Protein AF-A0A662KUY9-F1 (afdb_monomer_lite)

Foldseek 3Di:
DVVVVVVCVVCVVVLQVLQQVLQCVDVQRKHFDDAFAKLPFPLCVVLVHTGTFRGWMWTQDPNDTDTQFTEHEDEDEPVLVVQDDEPVSLVVDPVSVVVLLVFLLVRVRVVHQKGWYWYAYPVHRNDIDIYIDGRDPVVNVVSSVVSNVVVVCVVVVHDDDAPLDPVPLVVDPCNVVNVRPNDPDPDDDDDPDPVVVVVVVVVVVVVVVVVVVVVVVVVVVVPDDFDDWDDDPQWTWDADPVRDIDIDGHDD

Radius of gyration: 25.67 Å; chains: 1; bounding box: 59×72×62 Å

pLDDT: mean 86.56, std 11.94, range [29.91, 97.62]

Structure (mmCIF, N/CA/C/O backbone):
data_AF-A0A662KUY9-F1
#
_entry.id   AF-A0A662KUY9-F1
#
loop_
_atom_site.group_PDB
_atom_site.id
_atom_site.type_symbol
_atom_site.label_atom_id
_atom_site.label_alt_id
_atom_site.label_comp_id
_atom_site.label_asym_id
_atom_site.label_entity_id
_atom_site.label_seq_id
_atom_site.pdbx_PDB_ins_code
_atom_site.Cartn_x
_atom_site.Cartn_y
_atom_site.Cartn_z
_atom_site.occupancy
_atom_site.B_iso_or_equiv
_atom_site.auth_seq_id
_atom_site.auth_comp_id
_atom_site.auth_asym_id
_atom_site.auth_atom_id
_atom_site.pdbx_PDB_model_num
ATOM 1 N N . MET A 1 1 ? 0.380 2.556 -16.672 1.00 39.12 1 MET A N 1
ATOM 2 C CA . MET A 1 1 ? -0.066 2.662 -15.260 1.00 39.12 1 MET A CA 1
ATOM 3 C C . MET A 1 1 ? -1.561 2.969 -15.172 1.00 39.12 1 MET A C 1
ATOM 5 O O . MET A 1 1 ? -2.224 2.281 -14.413 1.00 39.12 1 MET A O 1
ATOM 9 N N . GLN A 1 2 ? -2.094 3.884 -15.997 1.00 29.91 2 GLN A N 1
ATOM 10 C CA . GLN A 1 2 ? -3.529 4.235 -16.085 1.00 29.91 2 GLN A CA 1
ATOM 11 C C . GLN A 1 2 ? -4.504 3.044 -16.158 1.00 29.91 2 GLN A C 1
ATOM 13 O O . GLN A 1 2 ? -5.369 2.946 -15.298 1.00 29.91 2 GLN A O 1
ATOM 18 N N . GLY A 1 3 ? -4.298 2.063 -17.047 1.00 30.73 3 GLY A N 1
ATOM 19 C CA . GLY A 1 3 ? -5.227 0.919 -17.155 1.00 30.73 3 GLY A CA 1
ATOM 20 C C . GLY A 1 3 ? -5.354 0.037 -15.895 1.00 30.73 3 GLY A C 1
ATOM 21 O O . GLY A 1 3 ? -6.356 -0.651 -15.719 1.00 30.73 3 GLY A O 1
ATOM 22 N N . ARG A 1 4 ? -4.372 0.072 -14.972 1.00 46.59 4 ARG A N 1
ATOM 23 C CA . ARG A 1 4 ? -4.471 -0.616 -13.665 1.00 46.59 4 ARG A CA 1
ATOM 24 C C . ARG A 1 4 ? -5.316 0.159 -12.647 1.00 46.59 4 ARG A C 1
ATOM 26 O O . ARG A 1 4 ? -5.843 -0.475 -11.739 1.00 46.59 4 ARG A O 1
ATOM 33 N N . PHE A 1 5 ? -5.419 1.482 -12.787 1.00 44.56 5 PHE A N 1
ATOM 34 C CA . PHE A 1 5 ? -6.249 2.340 -11.936 1.00 44.56 5 PHE A CA 1
ATOM 35 C C . PHE A 1 5 ? -7.710 2.356 -12.413 1.00 44.56 5 PHE A C 1
ATOM 37 O O . PHE A 1 5 ? -8.611 2.246 -11.593 1.00 44.56 5 PHE A O 1
ATOM 44 N N . GLU A 1 6 ? -7.952 2.353 -13.727 1.00 45.53 6 GLU A N 1
ATOM 45 C CA . GLU A 1 6 ? -9.310 2.329 -14.307 1.00 45.53 6 GLU A CA 1
ATOM 46 C C . GLU A 1 6 ? -10.088 1.047 -13.966 1.00 45.53 6 GLU A C 1
ATOM 48 O O . GLU A 1 6 ? -11.275 1.100 -13.654 1.00 45.53 6 GLU A O 1
ATOM 53 N N . THR A 1 7 ? -9.409 -0.107 -13.935 1.00 52.78 7 THR A N 1
ATOM 54 C CA . THR A 1 7 ? -10.032 -1.379 -13.516 1.00 52.78 7 THR A CA 1
ATOM 55 C C . THR A 1 7 ? -10.440 -1.360 -12.035 1.00 52.78 7 THR A C 1
ATOM 57 O O . THR A 1 7 ? -11.400 -2.024 -11.660 1.00 52.78 7 THR A O 1
ATOM 60 N N . GLY A 1 8 ? -9.729 -0.601 -11.190 1.00 52.22 8 GLY A N 1
ATOM 61 C CA . GLY A 1 8 ? -10.065 -0.448 -9.771 1.00 52.22 8 GLY A CA 1
ATOM 62 C C . GLY A 1 8 ? -11.386 0.293 -9.573 1.00 52.22 8 GLY A C 1
ATOM 63 O O . GLY A 1 8 ? -12.256 -0.208 -8.869 1.00 52.22 8 GLY A O 1
ATOM 64 N N . ASN A 1 9 ? -11.569 1.412 -10.278 1.00 56.88 9 ASN A N 1
ATOM 65 C CA . ASN A 1 9 ? -12.763 2.255 -10.150 1.00 56.88 9 ASN A CA 1
ATOM 66 C C . ASN A 1 9 ? -14.036 1.573 -10.690 1.00 56.88 9 ASN A C 1
ATOM 68 O O . ASN A 1 9 ? -15.115 1.750 -10.137 1.00 56.88 9 ASN A O 1
ATOM 72 N N . HIS A 1 10 ? -13.933 0.754 -11.746 1.00 61.34 10 HIS A N 1
ATOM 73 C CA . HIS A 1 10 ? -15.086 0.004 -12.274 1.00 61.34 10 HIS A CA 1
ATOM 74 C C . HIS A 1 10 ? -15.553 -1.140 -11.362 1.00 61.34 10 HIS A C 1
ATOM 76 O O . HIS A 1 10 ? -16.703 -1.564 -11.460 1.00 61.34 10 HIS A O 1
ATOM 82 N N . LEU A 1 11 ? -14.673 -1.647 -10.495 1.00 66.56 11 LEU A N 1
ATOM 83 C CA . LEU A 1 11 ? -14.978 -2.729 -9.558 1.00 66.56 11 LEU A CA 1
ATOM 84 C C . LEU A 1 11 ? -15.341 -2.223 -8.161 1.00 66.56 11 LEU A C 1
ATOM 86 O O . LEU A 1 11 ? -15.796 -3.019 -7.350 1.00 66.56 11 LEU A O 1
ATOM 90 N N . GLU A 1 12 ? -15.163 -0.936 -7.871 1.00 71.75 12 GLU A N 1
ATOM 91 C CA . GLU A 1 12 ? -15.264 -0.387 -6.515 1.00 71.75 12 GLU A CA 1
ATOM 92 C C . GLU A 1 12 ? -16.642 -0.632 -5.880 1.00 71.75 12 GLU A C 1
ATOM 94 O O . GLU A 1 12 ? -16.719 -1.153 -4.772 1.00 71.75 12 GLU A O 1
ATOM 99 N N . GLY A 1 13 ? -17.734 -0.413 -6.624 1.00 79.88 13 GLY A N 1
ATOM 100 C CA . GLY A 1 13 ? -19.089 -0.703 -6.130 1.00 79.88 13 GLY A CA 1
ATOM 101 C C . GLY A 1 13 ? -19.376 -2.198 -5.914 1.00 79.88 13 GLY A C 1
ATOM 102 O O . GLY A 1 13 ? -20.104 -2.572 -4.994 1.00 79.88 13 GLY A O 1
ATOM 103 N N . VAL A 1 14 ? -18.776 -3.073 -6.731 1.00 87.00 14 VAL A N 1
ATOM 104 C CA . VAL A 1 14 ? -18.887 -4.534 -6.559 1.00 87.00 14 VAL A CA 1
ATOM 105 C C . VAL A 1 14 ? -18.086 -4.979 -5.339 1.00 87.00 14 VAL A C 1
ATOM 107 O O . VAL A 1 14 ? -18.573 -5.777 -4.543 1.00 87.00 14 VAL A O 1
ATOM 110 N N . ILE A 1 15 ? -16.879 -4.437 -5.170 1.00 88.50 15 ILE A N 1
ATOM 111 C CA . ILE A 1 15 ? -16.021 -4.704 -4.016 1.00 88.50 15 ILE A CA 1
ATOM 112 C C . ILE A 1 15 ? -16.738 -4.283 -2.739 1.00 88.50 15 ILE A C 1
ATOM 114 O O . ILE A 1 15 ? -16.792 -5.079 -1.815 1.00 88.50 15 ILE A O 1
ATOM 118 N N . ASP A 1 16 ? -17.339 -3.096 -2.694 1.00 90.00 16 ASP A N 1
ATOM 119 C CA . ASP A 1 16 ? -18.055 -2.624 -1.505 1.00 90.00 16 ASP A CA 1
ATOM 120 C C . ASP A 1 16 ? -19.214 -3.538 -1.107 1.00 90.00 16 ASP A C 1
ATOM 122 O O . ASP A 1 16 ? -19.359 -3.868 0.070 1.00 90.00 16 ASP A O 1
ATOM 126 N N . THR A 1 17 ? -19.982 -4.007 -2.093 1.00 91.81 17 THR A N 1
ATOM 127 C CA . THR A 1 17 ? -21.076 -4.962 -1.862 1.00 91.81 17 THR A CA 1
ATOM 128 C C . THR A 1 17 ? -20.542 -6.268 -1.269 1.00 91.81 17 THR A C 1
ATOM 130 O O . THR A 1 17 ? -21.015 -6.719 -0.230 1.00 91.81 17 THR A O 1
ATOM 133 N N . ILE A 1 18 ? -19.502 -6.846 -1.877 1.00 94.50 18 ILE A N 1
ATOM 134 C CA . ILE A 1 18 ? -18.919 -8.117 -1.421 1.00 94.50 18 ILE A CA 1
ATOM 135 C C . ILE A 1 18 ? -18.243 -7.955 -0.052 1.00 94.50 18 ILE A C 1
ATOM 137 O O . ILE A 1 18 ? -18.334 -8.840 0.790 1.00 94.50 18 ILE A O 1
ATOM 141 N N . VAL A 1 19 ? -17.584 -6.823 0.208 1.00 94.44 19 VAL A N 1
ATOM 142 C CA . VAL A 1 19 ? -16.970 -6.514 1.511 1.00 94.44 19 VAL A CA 1
ATOM 143 C C . VAL A 1 19 ? -18.027 -6.492 2.608 1.00 94.44 19 VAL A C 1
ATOM 145 O O . VAL A 1 19 ? -17.786 -7.029 3.688 1.00 94.44 19 VAL A O 1
ATOM 148 N N . GLN A 1 20 ? -19.200 -5.924 2.331 1.00 93.94 20 GLN A N 1
ATOM 149 C CA . GLN A 1 20 ? -20.314 -5.961 3.269 1.00 93.94 20 GLN A CA 1
ATOM 150 C C . GLN A 1 20 ? -20.825 -7.393 3.488 1.00 93.94 20 GLN A C 1
ATOM 152 O O . GLN A 1 20 ? -20.970 -7.802 4.637 1.00 93.94 20 GLN A O 1
ATOM 157 N N . GLU A 1 21 ? -21.033 -8.171 2.419 1.00 96.19 21 GLU A N 1
ATOM 158 C CA . GLU A 1 21 ? -21.461 -9.578 2.512 1.00 96.19 21 GLU A CA 1
ATOM 159 C C . GLU A 1 21 ? -20.490 -10.421 3.356 1.00 96.19 21 GLU A C 1
ATOM 161 O O . GLU A 1 21 ? -20.906 -11.135 4.270 1.00 96.19 21 GLU A O 1
ATOM 166 N N . VAL A 1 22 ? -19.185 -10.314 3.083 1.00 96.44 22 VAL A N 1
ATOM 167 C CA . VAL A 1 22 ? -18.141 -11.043 3.819 1.00 96.44 22 VAL A CA 1
ATOM 168 C C . VAL A 1 22 ? -18.096 -10.599 5.280 1.00 96.44 22 VAL A C 1
ATOM 170 O O . VAL A 1 22 ? -17.976 -11.443 6.169 1.00 96.44 22 VAL A O 1
ATOM 173 N N . GLY A 1 23 ? -18.219 -9.298 5.551 1.00 96.12 23 GLY A N 1
ATOM 174 C CA . GLY A 1 23 ? -18.241 -8.773 6.914 1.00 96.12 23 GLY A CA 1
ATOM 175 C C . GLY A 1 23 ? -19.445 -9.236 7.730 1.00 96.12 23 GLY A C 1
ATOM 176 O O . GLY A 1 23 ? -19.291 -9.621 8.891 1.00 96.12 23 GLY A O 1
ATOM 177 N N . GLU A 1 24 ? -20.629 -9.289 7.119 1.00 95.25 24 GLU A N 1
ATOM 178 C CA . GLU A 1 24 ? -21.849 -9.808 7.747 1.00 95.25 24 GLU A CA 1
ATOM 179 C C . GLU A 1 24 ? -21.793 -11.327 7.979 1.00 95.25 24 GLU A C 1
ATOM 181 O O . GLU A 1 24 ? -22.355 -11.811 8.963 1.00 95.25 24 GLU A O 1
ATOM 186 N N . ALA A 1 25 ? -21.101 -12.073 7.115 1.00 95.81 25 ALA A N 1
ATOM 187 C CA . ALA A 1 25 ? -20.917 -13.521 7.241 1.00 95.81 25 ALA A CA 1
ATOM 188 C C . ALA A 1 25 ? -19.742 -13.933 8.154 1.00 95.81 25 ALA A C 1
ATOM 190 O O . ALA A 1 25 ? -19.590 -15.118 8.453 1.00 95.81 25 ALA A O 1
ATOM 191 N N . SER A 1 26 ? -18.899 -12.986 8.576 1.00 95.00 26 SER A N 1
ATOM 192 C CA . SER A 1 26 ? -17.735 -13.245 9.433 1.00 95.00 26 SER A CA 1
ATOM 193 C C . SER A 1 26 ? -18.116 -13.430 10.905 1.00 95.00 26 SER A C 1
ATOM 195 O O . SER A 1 26 ? -19.133 -12.916 11.364 1.00 95.00 26 SER A O 1
ATOM 197 N N . GLU A 1 27 ? -17.250 -14.105 11.666 1.00 93.06 27 GLU A N 1
ATOM 198 C CA . GLU A 1 27 ? -17.344 -14.222 13.126 1.00 93.06 27 GLU A CA 1
ATOM 199 C C . GLU A 1 27 ? -16.033 -13.716 13.768 1.00 93.06 27 GLU A C 1
ATOM 201 O O . GLU A 1 27 ? -14.982 -14.326 13.549 1.00 93.06 27 GLU A O 1
ATOM 206 N N . PRO A 1 28 ? -16.053 -12.608 14.536 1.00 93.81 28 PRO A N 1
ATOM 207 C CA . PRO A 1 28 ? -17.204 -11.733 14.762 1.00 93.81 28 PRO A CA 1
ATOM 208 C C . PRO A 1 28 ? -17.625 -10.989 13.484 1.00 93.81 28 PRO A C 1
ATOM 210 O O . PRO A 1 28 ? -16.801 -10.714 12.607 1.00 93.81 28 PRO A O 1
ATOM 213 N N . GLN A 1 29 ? -18.905 -10.614 13.405 1.00 97.12 29 GLN A N 1
ATOM 214 C CA . GLN A 1 29 ? -19.409 -9.795 12.298 1.00 97.12 29 GLN A CA 1
ATOM 215 C C . GLN A 1 29 ? -18.711 -8.433 12.297 1.00 97.12 29 GLN A C 1
ATOM 217 O O . GLN A 1 29 ? -18.558 -7.803 13.349 1.00 97.12 29 GLN A O 1
ATOM 222 N N . TRP A 1 30 ? -18.347 -7.937 11.121 1.00 97.44 30 TRP A N 1
ATOM 223 C CA . TRP A 1 30 ? -17.718 -6.630 10.962 1.00 97.44 30 TRP A CA 1
ATOM 224 C C . TRP A 1 30 ? -18.321 -5.853 9.795 1.00 97.44 30 TRP A C 1
ATOM 226 O O . TRP A 1 30 ? -18.948 -6.412 8.902 1.00 97.44 30 TRP A O 1
ATOM 236 N N . ARG A 1 31 ? -18.173 -4.529 9.826 1.00 96.62 31 ARG A N 1
ATOM 237 C CA . ARG A 1 31 ? -18.629 -3.631 8.759 1.00 96.62 31 ARG A CA 1
ATOM 238 C C . ARG A 1 31 ? -17.748 -2.396 8.669 1.00 96.62 31 ARG A C 1
ATOM 240 O O . ARG A 1 31 ? -17.114 -2.008 9.649 1.00 96.62 31 ARG A O 1
ATOM 247 N N . ILE A 1 32 ? -17.772 -1.743 7.514 1.00 95.75 32 ILE A N 1
ATOM 248 C CA . ILE A 1 32 ? -17.114 -0.453 7.297 1.00 95.75 32 ILE A CA 1
ATOM 249 C C . ILE A 1 32 ? -18.199 0.618 7.193 1.00 95.75 32 ILE A C 1
ATOM 251 O O . ILE A 1 32 ? -19.139 0.474 6.414 1.00 95.75 32 ILE A O 1
ATOM 255 N N . VAL A 1 33 ? -18.092 1.677 7.994 1.00 93.69 33 VAL A N 1
ATOM 256 C CA . VAL A 1 33 ? -19.052 2.796 8.014 1.00 93.69 33 VAL A CA 1
ATOM 257 C C . VAL A 1 33 ? -18.361 4.119 7.708 1.00 93.69 33 VAL A C 1
ATOM 259 O O . VAL A 1 33 ? -17.150 4.233 7.865 1.00 93.69 33 VAL A O 1
ATOM 262 N N . GLY A 1 34 ? -19.131 5.134 7.303 1.00 85.19 34 GLY A N 1
ATOM 263 C CA . GLY A 1 34 ? -18.577 6.460 7.017 1.00 85.19 34 GLY A CA 1
ATOM 264 C C . GLY A 1 34 ? -17.682 6.454 5.778 1.00 85.19 34 GLY A C 1
ATOM 265 O O . GLY A 1 34 ? -16.514 6.820 5.847 1.00 85.19 34 GLY A O 1
ATOM 266 N N . GLN A 1 35 ? -18.218 5.982 4.651 1.00 76.62 35 GLN A N 1
ATOM 267 C CA . GLN A 1 35 ? -17.453 5.888 3.412 1.00 76.62 35 GLN A CA 1
ATOM 268 C C . GLN A 1 35 ? -16.971 7.260 2.929 1.00 76.62 35 GLN A C 1
ATOM 270 O O . GLN A 1 35 ? -17.716 8.239 2.980 1.00 76.62 35 GLN A O 1
ATOM 275 N N . GLN A 1 36 ? -15.730 7.303 2.437 1.00 70.75 36 GLN A N 1
ATOM 276 C CA . GLN A 1 36 ? -15.087 8.491 1.866 1.00 70.75 36 GLN A CA 1
ATOM 277 C C . GLN A 1 36 ? -15.100 9.715 2.798 1.00 70.75 36 GLN A C 1
ATOM 279 O O . GLN A 1 36 ? -15.373 10.843 2.382 1.00 70.75 36 GLN A O 1
ATOM 284 N N . MET A 1 37 ? -14.773 9.509 4.075 1.00 74.69 37 MET A N 1
ATOM 285 C CA . MET A 1 37 ? -14.698 10.600 5.043 1.00 74.69 37 MET A CA 1
ATOM 286 C C . MET A 1 37 ? -13.458 11.474 4.786 1.00 74.69 37 MET A C 1
ATOM 288 O O . MET A 1 37 ? -12.329 10.984 4.916 1.00 74.69 37 MET A O 1
ATOM 292 N N . PRO A 1 38 ? -13.624 12.766 4.433 1.00 70.44 38 PRO A N 1
ATOM 293 C CA . PRO A 1 38 ? -12.493 13.671 4.307 1.00 70.44 38 PRO A CA 1
ATOM 294 C C . PRO A 1 38 ? -11.858 13.875 5.678 1.00 70.44 38 PRO A C 1
ATOM 296 O O . PRO A 1 38 ? -12.549 13.976 6.692 1.00 70.44 38 PRO A O 1
ATOM 299 N N . THR A 1 39 ? -10.538 13.979 5.727 1.00 67.00 39 THR A N 1
ATOM 300 C CA . THR A 1 39 ? -9.857 14.320 6.975 1.00 67.00 39 THR A CA 1
ATOM 301 C C . THR A 1 39 ? -10.064 15.797 7.291 1.00 67.00 39 THR A C 1
ATOM 303 O O . THR A 1 39 ? -9.492 16.668 6.635 1.00 67.00 39 THR A O 1
ATOM 306 N N . VAL A 1 40 ? -10.902 16.082 8.291 1.00 62.50 40 VAL A N 1
ATOM 307 C CA . VAL A 1 40 ? -11.208 17.449 8.766 1.00 62.50 40 VAL A CA 1
ATOM 308 C C . VAL A 1 40 ? -10.404 17.802 10.024 1.00 62.50 40 VAL A C 1
ATOM 310 O O . VAL A 1 40 ? -10.766 18.705 10.770 1.00 62.50 40 VAL A O 1
ATOM 313 N N . ASP A 1 41 ? -9.311 17.090 10.266 1.00 78.69 41 ASP A N 1
ATOM 314 C CA . ASP A 1 41 ? -8.506 17.250 11.467 1.00 78.69 41 ASP A CA 1
ATOM 315 C C . ASP A 1 41 ? -7.613 18.505 11.412 1.00 78.69 41 ASP A C 1
ATOM 317 O O . ASP A 1 41 ? -6.989 18.819 10.390 1.00 78.69 41 ASP A O 1
ATOM 321 N N . GLU A 1 42 ? -7.570 19.246 12.521 1.00 80.00 42 GLU A N 1
ATOM 322 C CA . GLU A 1 42 ? -6.803 20.491 12.643 1.00 80.00 42 GLU A CA 1
ATOM 323 C C . GLU A 1 42 ? -5.295 20.241 12.594 1.00 80.00 42 GLU A C 1
ATOM 325 O O . GLU A 1 42 ? -4.550 21.055 12.035 1.00 80.00 42 GLU A O 1
ATOM 330 N N . LEU A 1 43 ? -4.837 19.105 13.127 1.00 80.31 43 LEU A N 1
ATOM 331 C CA . LEU A 1 43 ? -3.430 18.745 13.094 1.00 80.31 43 LEU A CA 1
ATOM 332 C C . LEU A 1 43 ? -2.993 18.432 11.659 1.00 80.31 43 LEU A C 1
ATOM 334 O O . LEU A 1 43 ? -2.026 19.032 11.193 1.00 80.31 43 LEU A O 1
ATOM 338 N N . LEU A 1 44 ? -3.696 17.575 10.917 1.00 85.62 44 LEU A N 1
ATOM 339 C CA . LEU A 1 44 ? -3.340 17.306 9.516 1.00 85.62 44 LEU A CA 1
ATOM 340 C C . LEU A 1 44 ? -3.354 18.586 8.669 1.00 85.62 44 LEU A C 1
ATOM 342 O O . LEU A 1 44 ? -2.432 18.808 7.881 1.00 85.62 44 LEU A O 1
ATOM 346 N N . ARG A 1 45 ? -4.319 19.487 8.904 1.00 86.31 45 ARG A N 1
ATOM 347 C CA . ARG A 1 45 ? -4.364 20.811 8.259 1.00 86.31 45 ARG A CA 1
ATOM 348 C C . ARG A 1 45 ? -3.136 21.666 8.562 1.00 86.31 45 ARG A C 1
ATOM 350 O O . ARG A 1 45 ? -2.633 22.317 7.650 1.00 86.31 45 ARG A O 1
ATOM 357 N N . LYS A 1 46 ? -2.625 21.652 9.798 1.00 88.31 46 LYS A N 1
ATOM 358 C CA . LYS A 1 46 ? -1.396 22.374 10.182 1.00 88.31 46 LYS A CA 1
ATOM 359 C C . LYS A 1 46 ? -0.184 21.930 9.357 1.00 88.31 46 LYS A C 1
ATOM 361 O O . LYS A 1 46 ? 0.678 22.752 9.057 1.00 88.31 46 LYS A O 1
ATOM 366 N N . TYR A 1 47 ? -0.129 20.655 8.982 1.00 90.69 47 TYR A N 1
ATOM 367 C CA . TYR A 1 47 ? 0.917 20.099 8.119 1.00 90.69 47 TYR A CA 1
ATOM 368 C C . TYR A 1 47 ? 0.524 20.089 6.633 1.00 90.69 47 TYR A C 1
ATOM 370 O O . TYR A 1 47 ? 1.201 19.445 5.837 1.00 90.69 47 TYR A O 1
ATOM 378 N N . GLU A 1 48 ? -0.559 20.776 6.249 1.00 91.25 48 GLU A N 1
ATOM 379 C CA . GLU A 1 48 ? -1.118 20.814 4.885 1.00 91.25 48 GLU A CA 1
ATOM 380 C C . GLU A 1 48 ? -1.316 19.404 4.285 1.00 91.25 48 GLU A C 1
ATOM 382 O O . GLU A 1 48 ? -1.230 19.194 3.075 1.00 91.25 48 GLU A O 1
ATOM 387 N N . ILE A 1 49 ? -1.592 18.419 5.146 1.00 90.19 49 ILE A N 1
ATOM 388 C CA . ILE A 1 49 ? -1.907 17.045 4.764 1.00 90.19 49 ILE A CA 1
ATOM 389 C C . ILE A 1 49 ? -3.413 16.964 4.532 1.00 90.19 49 ILE A C 1
ATOM 391 O O . ILE A 1 49 ? -4.218 17.388 5.361 1.00 90.19 49 ILE A O 1
ATOM 395 N N . SER A 1 50 ? -3.800 16.386 3.400 1.00 86.75 50 SER A N 1
ATOM 396 C CA . SER A 1 50 ? -5.197 16.118 3.074 1.00 86.75 50 SER A CA 1
ATOM 397 C C . SER A 1 50 ? -5.365 14.702 2.546 1.00 86.75 50 SER A C 1
ATOM 399 O O . SER A 1 50 ? -4.433 14.094 2.016 1.00 86.75 50 SER A O 1
ATOM 401 N N . GLY A 1 51 ? -6.572 14.173 2.698 1.00 83.06 51 GLY A N 1
ATOM 402 C CA . GLY A 1 51 ? -7.014 12.989 1.991 1.00 83.06 51 GLY A CA 1
ATOM 403 C C . GLY A 1 51 ? -8.322 12.458 2.544 1.00 83.06 51 GLY A C 1
ATOM 404 O O . GLY A 1 51 ? -9.059 13.150 3.254 1.00 83.06 51 GLY A O 1
ATOM 405 N N . THR A 1 52 ? -8.609 11.224 2.168 1.00 85.56 52 THR A N 1
ATOM 406 C CA . THR A 1 52 ? -9.891 10.581 2.403 1.00 85.56 52 THR A CA 1
ATOM 407 C C . THR A 1 52 ? -9.625 9.158 2.854 1.00 85.56 52 THR A C 1
ATOM 409 O O . THR A 1 52 ? -8.782 8.475 2.272 1.00 85.56 52 THR A O 1
ATOM 412 N N . ILE A 1 53 ? -10.327 8.733 3.899 1.00 87.12 53 ILE A N 1
ATOM 413 C CA . ILE A 1 53 ? -10.310 7.342 4.354 1.00 87.12 53 ILE A CA 1
ATOM 414 C C . ILE A 1 53 ? -11.495 6.587 3.765 1.00 87.12 53 ILE A C 1
ATOM 416 O O . ILE A 1 53 ? -12.562 7.167 3.550 1.00 87.12 53 ILE A O 1
ATOM 420 N N . ASP A 1 54 ? -11.323 5.285 3.544 1.00 91.56 54 ASP A N 1
ATOM 421 C CA . ASP A 1 54 ? -12.408 4.440 3.042 1.00 91.56 54 ASP A CA 1
ATOM 422 C C . ASP A 1 54 ? -13.512 4.231 4.079 1.00 91.56 54 ASP A C 1
ATOM 424 O O . ASP A 1 54 ? -14.662 4.016 3.699 1.00 91.56 54 ASP A O 1
ATOM 428 N N . GLY A 1 55 ? -13.182 4.316 5.371 1.00 93.69 55 GLY A N 1
ATOM 429 C CA . GLY A 1 55 ? -14.159 4.407 6.449 1.00 93.69 55 GLY A CA 1
ATOM 430 C C . GLY A 1 55 ? -13.601 4.033 7.818 1.00 93.69 55 GLY A C 1
ATOM 431 O O . GLY A 1 55 ? -12.391 4.012 8.048 1.00 93.69 55 GLY A O 1
ATOM 432 N N . ILE A 1 56 ? -14.515 3.725 8.733 1.00 95.50 56 ILE A N 1
ATOM 433 C CA . ILE A 1 56 ? -14.243 3.250 10.092 1.00 95.50 56 ILE A CA 1
ATOM 434 C C . ILE A 1 56 ? -14.683 1.790 10.191 1.00 95.50 56 ILE A C 1
ATOM 436 O O . ILE A 1 56 ? -15.830 1.457 9.874 1.00 95.50 56 ILE A O 1
ATOM 440 N N . LEU A 1 57 ? -13.783 0.923 10.653 1.00 97.19 57 LEU A N 1
ATOM 441 C CA . LEU A 1 57 ? -14.084 -0.473 10.943 1.00 97.19 57 LEU A CA 1
ATOM 442 C C . LEU A 1 57 ? -14.895 -0.568 12.235 1.00 97.19 57 LEU A C 1
ATOM 444 O O . LEU A 1 57 ? -14.481 -0.069 13.286 1.00 97.19 57 LEU A O 1
ATOM 448 N N . GLN A 1 58 ? -16.032 -1.254 12.162 1.00 97.38 58 GLN A N 1
ATOM 449 C CA . GLN A 1 58 ? -16.811 -1.656 13.323 1.00 97.38 58 GLN A CA 1
ATOM 450 C C . GLN A 1 58 ? -16.905 -3.171 13.404 1.00 97.38 58 GLN A C 1
ATOM 452 O O . GLN A 1 58 ? -17.096 -3.837 12.390 1.00 97.38 58 GLN A O 1
ATOM 457 N N . VAL A 1 59 ? -16.855 -3.697 14.621 1.00 97.44 59 VAL A N 1
ATOM 458 C CA . VAL A 1 59 ? -17.114 -5.110 14.914 1.00 97.44 59 VAL A CA 1
ATOM 459 C C . VAL A 1 59 ? -18.325 -5.230 15.820 1.00 97.44 59 VAL A C 1
ATOM 461 O O . VAL A 1 59 ? -18.612 -4.337 16.624 1.00 97.44 59 VAL A O 1
ATOM 464 N N . LYS A 1 60 ? -19.066 -6.322 15.677 1.00 97.31 60 LYS A N 1
ATOM 465 C CA . LYS A 1 60 ? -20.195 -6.626 16.542 1.00 97.31 60 LYS A CA 1
ATOM 466 C C . LYS A 1 60 ? -19.688 -7.359 17.776 1.00 97.31 60 LYS A C 1
ATOM 468 O O . LYS A 1 60 ? -19.145 -8.451 17.670 1.00 97.31 60 LYS A O 1
ATOM 473 N N . ASN A 1 61 ? -19.886 -6.752 18.938 1.00 94.88 61 ASN A N 1
ATOM 474 C CA . ASN A 1 61 ? -19.554 -7.315 20.238 1.00 94.88 61 ASN A CA 1
ATOM 475 C C . ASN A 1 61 ? -20.793 -7.232 21.142 1.00 94.88 61 ASN A C 1
ATOM 477 O O . ASN A 1 61 ? -21.401 -6.166 21.252 1.00 94.88 61 ASN A O 1
ATOM 481 N N . ASP A 1 62 ? -21.219 -8.357 21.719 1.00 92.44 62 ASP A N 1
ATOM 482 C CA . ASP A 1 62 ? -22.434 -8.467 22.546 1.00 92.44 62 ASP A CA 1
ATOM 483 C C . ASP A 1 62 ? -23.681 -7.811 21.916 1.00 92.44 62 ASP A C 1
ATOM 485 O O . ASP A 1 62 ? -24.446 -7.078 22.547 1.00 92.44 62 ASP A O 1
ATOM 489 N N . GLY A 1 63 ? -23.866 -8.032 20.611 1.00 92.19 63 GLY A N 1
ATOM 490 C CA . GLY A 1 63 ? -24.987 -7.485 19.841 1.00 92.19 63 GLY A CA 1
ATOM 491 C C . GLY A 1 63 ? -24.889 -5.989 19.513 1.00 92.19 63 GLY A C 1
ATOM 492 O O . GLY A 1 63 ? -25.760 -5.476 18.809 1.00 92.19 63 GLY A O 1
ATOM 493 N N . LYS A 1 64 ? -23.838 -5.292 19.960 1.00 95.81 64 LYS A N 1
ATOM 494 C CA . LYS A 1 64 ? -23.595 -3.868 19.692 1.00 95.81 64 LYS A CA 1
ATOM 495 C C . LYS A 1 64 ? -22.436 -3.681 18.720 1.00 95.81 64 LYS A C 1
ATOM 497 O O . LYS A 1 64 ? -21.448 -4.403 18.765 1.00 95.81 64 LYS A O 1
ATOM 502 N N . TRP A 1 65 ? -22.547 -2.683 17.851 1.00 97.12 65 TRP A N 1
ATOM 503 C CA . TRP A 1 65 ? -21.449 -2.286 16.971 1.00 97.12 65 TRP A CA 1
ATOM 504 C C . TRP A 1 65 ? -20.473 -1.384 17.724 1.00 97.12 65 TRP A C 1
ATOM 506 O O . TRP A 1 65 ? -20.883 -0.364 18.278 1.00 97.12 65 TRP A O 1
ATOM 516 N N . VAL A 1 66 ? -19.195 -1.752 17.719 1.00 96.56 66 VAL A N 1
ATOM 517 C CA . VAL A 1 66 ? -18.101 -1.008 18.351 1.00 96.56 66 VAL A CA 1
ATOM 518 C C . VAL A 1 66 ? -17.120 -0.576 17.271 1.00 96.56 66 VAL A C 1
ATOM 520 O O . VAL A 1 66 ? -16.676 -1.407 16.482 1.00 96.56 66 VAL A O 1
ATOM 523 N N . SER A 1 67 ? -16.792 0.715 17.223 1.00 96.19 67 SER A N 1
ATOM 524 C CA . SER A 1 67 ? -15.752 1.238 16.332 1.00 96.19 67 SER A CA 1
ATOM 525 C C . SER A 1 67 ? -14.373 0.859 16.851 1.00 96.19 67 SER A C 1
ATOM 527 O O . SER A 1 67 ? -14.067 1.135 18.008 1.00 96.19 67 SER A O 1
ATOM 529 N N . LEU A 1 68 ? -13.555 0.252 15.993 1.00 95.88 68 LEU A N 1
ATOM 530 C CA . LEU A 1 68 ? -12.182 -0.126 16.328 1.00 95.88 68 LEU A CA 1
ATOM 531 C C . LEU A 1 68 ? -11.161 0.892 15.829 1.00 95.88 68 LEU A C 1
ATOM 533 O O . LEU A 1 68 ? -10.208 1.198 16.534 1.00 95.88 68 LEU A O 1
ATOM 537 N N . GLY A 1 69 ? -11.348 1.414 14.617 1.00 95.06 69 GLY A N 1
ATOM 538 C CA . GLY A 1 69 ? -10.380 2.328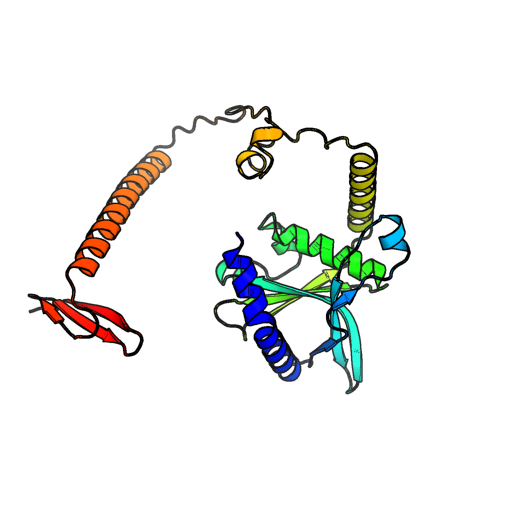 14.030 1.00 95.06 69 GLY A CA 1
ATOM 539 C C . GLY A 1 69 ? -10.626 2.635 12.566 1.00 95.06 69 GLY A C 1
ATOM 540 O O . GLY A 1 69 ? -11.581 2.152 11.955 1.00 95.06 69 GLY A O 1
ATOM 541 N N . VAL A 1 70 ? -9.742 3.454 12.006 1.00 94.75 70 VAL A N 1
ATOM 542 C CA . VAL A 1 70 ? -9.739 3.795 10.580 1.00 94.75 70 VAL A CA 1
ATOM 543 C C . VAL A 1 70 ? -9.371 2.567 9.754 1.00 94.75 70 VAL A C 1
ATOM 545 O O . VAL A 1 70 ? -8.469 1.818 10.127 1.00 94.75 70 VAL A O 1
ATOM 548 N N . ILE A 1 71 ? -10.033 2.386 8.613 1.00 95.81 71 ILE A N 1
ATOM 549 C CA . ILE A 1 71 ? -9.716 1.329 7.655 1.00 95.81 71 ILE A CA 1
ATOM 550 C C . ILE A 1 71 ? -9.540 1.876 6.239 1.00 95.81 71 ILE A C 1
ATOM 552 O O . ILE A 1 71 ? -10.249 2.786 5.809 1.00 95.81 71 ILE A O 1
ATOM 556 N N . ASP A 1 72 ? -8.588 1.293 5.517 1.00 94.81 72 ASP A N 1
ATOM 557 C CA . ASP A 1 72 ? -8.302 1.579 4.111 1.00 94.81 72 ASP A CA 1
ATOM 558 C C . ASP A 1 72 ? -8.228 0.260 3.317 1.00 94.81 72 ASP A C 1
ATOM 560 O O . ASP A 1 72 ? -7.650 -0.738 3.760 1.00 94.81 72 ASP A O 1
ATOM 564 N N . LYS A 1 73 ? -8.890 0.224 2.162 1.00 93.94 73 LYS A N 1
ATOM 565 C CA . LYS A 1 73 ? -9.095 -0.950 1.313 1.00 93.94 73 LYS A CA 1
ATOM 566 C C . LYS A 1 73 ? -8.066 -0.955 0.198 1.00 93.94 73 LYS A C 1
ATOM 568 O O . LYS A 1 73 ? -7.899 0.014 -0.542 1.00 93.94 73 LYS A O 1
ATOM 573 N N . LYS A 1 74 ? -7.411 -2.095 -0.001 1.00 92.81 74 LYS A N 1
ATOM 574 C CA . LYS A 1 74 ? -6.424 -2.291 -1.065 1.00 92.81 74 LYS A CA 1
ATOM 575 C C . LYS A 1 74 ? -6.704 -3.585 -1.816 1.00 92.81 74 LYS A C 1
ATOM 577 O O . LYS A 1 74 ? -6.831 -4.659 -1.236 1.00 92.81 74 LYS A O 1
ATOM 582 N N . THR A 1 75 ? -6.742 -3.504 -3.142 1.00 92.50 75 THR A N 1
ATOM 583 C CA . THR A 1 75 ? -6.843 -4.695 -3.994 1.00 92.50 75 THR A CA 1
ATOM 584 C C . THR A 1 75 ? -5.456 -5.180 -4.409 1.00 92.50 75 THR A C 1
ATOM 586 O O . THR A 1 75 ? -4.633 -4.411 -4.917 1.00 92.50 75 THR A O 1
ATOM 589 N N . ALA A 1 76 ? -5.193 -6.477 -4.260 1.00 91.12 76 ALA A N 1
ATOM 590 C CA . ALA A 1 76 ? -3.890 -7.083 -4.535 1.00 91.12 76 ALA A CA 1
ATOM 591 C C . ALA A 1 76 ? -3.993 -8.268 -5.509 1.00 91.12 76 ALA A C 1
ATOM 593 O O . ALA A 1 76 ? -4.999 -8.971 -5.557 1.00 91.12 76 ALA A O 1
ATOM 594 N N . SER A 1 77 ? -2.944 -8.499 -6.308 1.00 91.44 77 SER A N 1
ATOM 595 C CA . SER A 1 77 ? -2.807 -9.769 -7.038 1.00 91.44 77 SER A CA 1
ATOM 596 C C . SER A 1 77 ? -2.599 -10.919 -6.052 1.00 91.44 77 SER A C 1
ATOM 598 O O . SER A 1 77 ? -2.100 -10.682 -4.955 1.00 91.44 77 SER A O 1
ATOM 600 N N . SER A 1 78 ? -2.897 -12.154 -6.455 1.00 93.25 78 SER A N 1
ATOM 601 C CA . SER A 1 78 ? -2.792 -13.351 -5.604 1.00 93.25 78 SER A CA 1
ATOM 602 C C . SER A 1 78 ? -1.409 -13.469 -4.953 1.00 93.25 78 SER A C 1
ATOM 604 O O . SER A 1 78 ? -1.315 -13.551 -3.739 1.00 93.25 78 SER A O 1
ATOM 606 N N . HIS A 1 79 ? -0.329 -13.284 -5.726 1.00 91.81 79 HIS A N 1
ATOM 607 C CA . HIS A 1 79 ? 1.040 -13.292 -5.191 1.00 91.81 79 HIS A CA 1
ATOM 608 C C . HIS A 1 79 ? 1.279 -12.265 -4.067 1.00 91.81 79 HIS A C 1
ATOM 610 O O . HIS A 1 79 ? 1.880 -12.594 -3.048 1.00 91.81 79 HIS A O 1
ATOM 616 N N . VAL A 1 80 ? 0.805 -11.024 -4.237 1.00 92.44 80 VAL A N 1
ATOM 617 C CA . VAL A 1 80 ? 0.973 -9.978 -3.215 1.00 92.44 80 VAL A CA 1
ATOM 618 C C . VAL A 1 80 ? 0.075 -10.269 -2.021 1.00 92.44 80 VAL A C 1
ATOM 620 O O . VAL A 1 80 ? 0.543 -10.182 -0.889 1.00 92.44 80 VAL A O 1
ATOM 623 N N . PHE A 1 81 ? -1.181 -10.654 -2.271 1.00 94.81 81 PHE A N 1
ATOM 624 C CA . PHE A 1 81 ? -2.126 -11.041 -1.234 1.00 94.81 81 PHE A CA 1
ATOM 625 C C . PHE A 1 81 ? -1.512 -12.136 -0.366 1.00 94.81 81 PHE A C 1
ATOM 627 O O . PHE A 1 81 ? -1.304 -11.897 0.811 1.00 94.81 81 PHE A O 1
ATOM 634 N N . ASP A 1 82 ? -1.122 -13.280 -0.923 1.00 94.62 82 ASP A N 1
ATOM 635 C CA . ASP A 1 82 ? -0.586 -14.419 -0.162 1.00 94.62 82 ASP A CA 1
ATOM 636 C C . ASP A 1 82 ? 0.660 -14.058 0.665 1.00 94.62 82 ASP A C 1
ATOM 638 O O . ASP A 1 82 ? 0.870 -14.581 1.760 1.00 94.62 82 ASP A O 1
ATOM 642 N N . SER A 1 83 ? 1.463 -13.112 0.175 1.00 94.38 83 SER A N 1
ATOM 643 C CA . SER A 1 83 ? 2.702 -12.698 0.831 1.00 94.38 83 SER A CA 1
ATOM 644 C C . SER A 1 83 ? 2.535 -11.751 2.030 1.00 94.38 83 SER A C 1
ATOM 646 O O . SER A 1 83 ? 3.499 -11.610 2.781 1.00 94.38 83 SER A O 1
ATOM 648 N N . ILE A 1 84 ? 1.380 -11.098 2.218 1.00 94.38 84 ILE A N 1
ATOM 649 C CA . ILE A 1 84 ? 1.170 -10.079 3.267 1.00 94.38 84 ILE A CA 1
ATOM 650 C C . ILE A 1 84 ? 0.155 -10.571 4.292 1.00 94.38 84 ILE A C 1
ATOM 652 O O . ILE A 1 84 ? -1.033 -10.586 4.000 1.00 94.38 84 ILE A O 1
ATOM 656 N N . ASN A 1 85 ? 0.584 -10.957 5.490 1.00 94.62 85 ASN A N 1
ATOM 657 C CA . ASN A 1 85 ? -0.295 -11.524 6.522 1.00 94.62 85 ASN A CA 1
ATOM 658 C C . ASN A 1 85 ? -0.262 -10.754 7.846 1.00 94.62 85 ASN A C 1
ATOM 660 O O . ASN A 1 85 ? -1.140 -10.944 8.681 1.00 94.62 85 ASN A O 1
ATOM 664 N N . CYS A 1 86 ? 0.705 -9.859 8.023 1.00 94.31 86 CYS A N 1
ATOM 665 C CA . CYS A 1 86 ? 0.792 -8.964 9.170 1.00 94.31 86 CYS A CA 1
ATOM 666 C C . CYS A 1 86 ? 1.435 -7.627 8.779 1.00 94.31 86 CYS A C 1
ATOM 668 O O . CYS A 1 86 ? 1.904 -7.452 7.652 1.00 94.31 86 CYS A O 1
ATOM 670 N N . GLU A 1 87 ? 1.486 -6.689 9.724 1.00 93.75 87 GLU A N 1
ATOM 671 C CA . GLU A 1 87 ? 2.123 -5.384 9.539 1.00 93.75 87 GLU A CA 1
ATOM 672 C C . GLU A 1 87 ? 3.569 -5.494 9.024 1.00 93.75 87 GLU A C 1
ATOM 674 O O . GLU A 1 87 ? 3.943 -4.803 8.075 1.00 93.75 87 GLU A O 1
ATOM 679 N N . ASN A 1 88 ? 4.370 -6.405 9.587 1.00 93.06 88 ASN A N 1
ATOM 680 C CA . ASN A 1 88 ? 5.778 -6.573 9.206 1.00 93.06 88 ASN A CA 1
ATOM 681 C C . ASN A 1 88 ? 5.954 -6.947 7.728 1.00 93.06 88 ASN A C 1
ATOM 683 O O . ASN A 1 88 ? 6.943 -6.561 7.097 1.00 93.06 88 ASN A O 1
ATOM 687 N N . ASP A 1 89 ? 4.978 -7.650 7.152 1.00 94.56 89 ASP A N 1
ATOM 688 C CA . ASP A 1 89 ? 5.018 -8.052 5.751 1.00 94.56 89 ASP A CA 1
ATOM 689 C C . ASP A 1 89 ? 4.821 -6.877 4.783 1.00 94.56 89 ASP A C 1
ATOM 691 O O . ASP A 1 89 ? 5.185 -6.986 3.609 1.00 94.56 89 ASP A O 1
ATOM 695 N N . LEU A 1 90 ? 4.310 -5.728 5.243 1.00 91.69 90 LEU A N 1
ATOM 696 C CA . LEU A 1 90 ? 4.131 -4.540 4.400 1.00 91.69 90 LEU A CA 1
ATOM 697 C C . LEU A 1 90 ? 5.458 -3.993 3.863 1.00 91.69 90 LEU A C 1
ATOM 699 O O . LEU A 1 90 ? 5.463 -3.321 2.831 1.00 91.69 90 LEU A O 1
ATOM 703 N N . ASN A 1 91 ? 6.584 -4.324 4.495 1.00 87.44 91 ASN A N 1
ATOM 704 C CA . ASN A 1 91 ? 7.914 -3.911 4.048 1.00 87.44 91 ASN A CA 1
ATOM 705 C C . ASN A 1 91 ? 8.476 -4.770 2.902 1.00 87.44 91 ASN A C 1
ATOM 707 O O . ASN A 1 91 ? 9.484 -4.394 2.305 1.00 87.44 91 ASN A O 1
ATOM 711 N N . LYS A 1 92 ? 7.819 -5.885 2.539 1.00 86.81 92 LYS A N 1
ATOM 712 C CA . LYS A 1 92 ? 8.242 -6.757 1.423 1.00 86.81 92 LYS A CA 1
ATOM 713 C C . LYS A 1 92 ? 8.257 -6.032 0.079 1.00 86.81 92 LYS A C 1
ATOM 715 O O . LYS A 1 92 ? 9.075 -6.355 -0.781 1.00 86.81 92 LYS A O 1
ATOM 720 N N . TYR A 1 93 ? 7.385 -5.037 -0.101 1.00 85.12 93 TYR A N 1
ATOM 721 C CA . TYR A 1 93 ? 7.362 -4.205 -1.299 1.00 85.12 93 TYR A CA 1
ATOM 722 C C . TYR A 1 93 ? 7.416 -2.708 -0.951 1.00 85.12 93 TYR A C 1
ATOM 724 O O . TYR A 1 93 ? 6.668 -2.240 -0.091 1.00 85.12 93 TYR A O 1
ATOM 732 N N . PRO A 1 94 ? 8.211 -1.893 -1.674 1.00 81.00 94 PRO A N 1
ATOM 733 C CA . PRO A 1 94 ? 8.322 -0.460 -1.385 1.00 81.00 94 PRO A CA 1
ATOM 734 C C . PRO A 1 94 ? 7.001 0.323 -1.45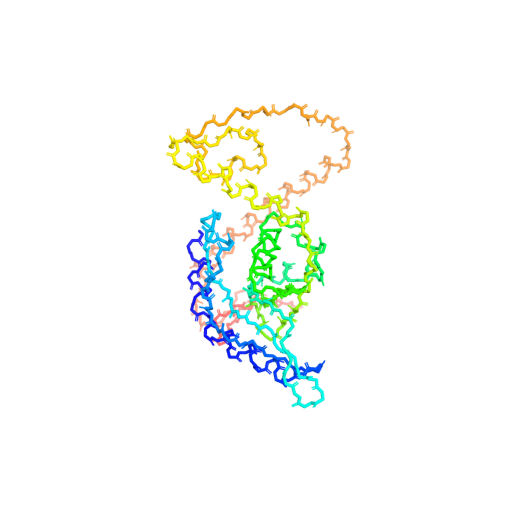1 1.00 81.00 94 PRO A C 1
ATOM 736 O O . PRO A 1 94 ? 6.883 1.393 -0.859 1.00 81.00 94 PRO A O 1
ATOM 739 N N . TRP A 1 95 ? 6.010 -0.157 -2.209 1.00 82.12 95 TRP A N 1
ATOM 740 C CA . TRP A 1 95 ? 4.706 0.504 -2.312 1.00 82.12 95 TRP A CA 1
ATOM 741 C C . TRP A 1 95 ? 3.738 0.105 -1.195 1.00 82.12 95 TRP A C 1
ATOM 743 O O . TRP A 1 95 ? 2.915 0.935 -0.825 1.00 82.12 95 TRP A O 1
ATOM 753 N N . THR A 1 96 ? 3.837 -1.107 -0.637 1.00 87.44 96 THR A N 1
ATOM 754 C CA . THR A 1 96 ? 2.974 -1.550 0.474 1.00 87.44 96 THR A CA 1
ATOM 755 C C . THR A 1 96 ? 3.367 -0.889 1.787 1.00 87.44 96 THR A C 1
ATOM 757 O O . THR A 1 96 ? 2.490 -0.548 2.574 1.00 87.44 96 THR A O 1
ATOM 760 N N . ALA A 1 97 ? 4.651 -0.568 1.970 1.00 85.81 97 ALA A N 1
ATOM 761 C CA . ALA A 1 97 ? 5.124 0.220 3.109 1.00 85.81 97 ALA A CA 1
ATOM 762 C C . ALA A 1 97 ? 4.447 1.605 3.192 1.00 85.81 97 ALA A C 1
ATOM 764 O O . ALA A 1 97 ? 4.247 2.148 4.275 1.00 85.81 97 ALA A O 1
ATOM 765 N N . LYS A 1 98 ? 4.029 2.173 2.050 1.00 90.12 98 LYS A N 1
ATOM 766 C CA . LYS A 1 98 ? 3.314 3.459 2.010 1.00 90.12 98 LYS A CA 1
ATOM 767 C C . LYS A 1 98 ? 1.889 3.366 2.556 1.00 90.12 98 LYS A C 1
ATOM 769 O O . LYS A 1 98 ? 1.358 4.380 2.994 1.00 90.12 98 LYS A O 1
ATOM 774 N N . TYR A 1 99 ? 1.278 2.180 2.539 1.00 93.81 99 TYR A N 1
ATOM 775 C CA . TYR A 1 99 ? -0.069 1.982 3.077 1.00 93.81 99 TYR A CA 1
ATOM 776 C C . TYR A 1 99 ? -0.080 2.145 4.599 1.00 93.81 99 TYR A C 1
ATOM 778 O O . TYR A 1 99 ? -0.975 2.805 5.119 1.00 93.81 99 TYR A O 1
ATOM 786 N N . LYS A 1 100 ? 0.965 1.659 5.294 1.00 93.75 100 LYS A N 1
ATOM 787 C CA . LYS A 1 100 ? 1.153 1.896 6.735 1.00 93.75 100 LYS A CA 1
ATOM 788 C C . LYS A 1 100 ? 1.166 3.395 7.048 1.00 93.75 100 LYS A C 1
ATOM 790 O O . LYS A 1 100 ? 0.422 3.844 7.911 1.00 93.75 100 LYS A O 1
ATOM 795 N N . ALA A 1 101 ? 1.963 4.172 6.309 1.00 92.25 101 ALA A N 1
ATOM 796 C CA . ALA A 1 101 ? 2.047 5.622 6.499 1.00 92.25 101 ALA A CA 1
ATOM 797 C C . ALA A 1 101 ? 0.693 6.325 6.326 1.00 92.25 101 ALA A C 1
ATOM 799 O O . ALA A 1 101 ? 0.339 7.180 7.133 1.00 92.25 101 ALA A O 1
ATOM 800 N N . GLN A 1 102 ? -0.057 5.954 5.283 1.00 91.62 102 GLN A N 1
ATOM 801 C CA . GLN A 1 102 ? -1.376 6.520 5.006 1.00 91.62 102 GLN A CA 1
ATOM 802 C C . GLN A 1 102 ? -2.345 6.245 6.165 1.00 91.62 102 GLN A C 1
ATOM 804 O O . GLN A 1 102 ? -2.940 7.178 6.694 1.00 91.62 102 GLN A O 1
ATOM 809 N N . VAL A 1 103 ? -2.478 4.982 6.578 1.00 94.50 103 VAL A N 1
ATOM 810 C CA . VAL A 1 103 ? -3.448 4.598 7.611 1.00 94.50 103 VAL A CA 1
ATOM 811 C C . VAL A 1 103 ? -3.090 5.194 8.966 1.00 94.50 103 VAL A C 1
ATOM 813 O O . VAL A 1 103 ? -3.961 5.788 9.589 1.00 94.50 103 VAL A O 1
ATOM 816 N N . LEU A 1 104 ? -1.828 5.118 9.402 1.00 94.44 104 LEU A N 1
ATOM 817 C CA . LEU A 1 104 ? -1.440 5.610 10.728 1.00 94.44 104 LEU A CA 1
ATOM 818 C C . LEU A 1 104 ? -1.630 7.122 10.899 1.00 94.44 104 LEU A C 1
ATOM 820 O O . LEU A 1 104 ? -2.067 7.558 11.961 1.00 94.44 104 LEU A O 1
ATOM 824 N N . LEU A 1 105 ? -1.373 7.925 9.858 1.00 93.12 105 LEU A N 1
ATOM 825 C CA . LEU A 1 105 ? -1.654 9.366 9.904 1.00 93.12 105 LEU A CA 1
ATOM 826 C C . LEU A 1 105 ? -3.141 9.646 10.140 1.00 93.12 105 LEU A C 1
ATOM 828 O O . LEU A 1 105 ? -3.491 10.550 10.897 1.00 93.12 105 LEU A O 1
ATOM 832 N N . TYR A 1 106 ? -4.018 8.870 9.506 1.00 91.50 106 TYR A N 1
ATOM 833 C CA . TYR A 1 106 ? -5.455 9.034 9.674 1.00 91.50 106 TYR A CA 1
ATOM 834 C C . TYR A 1 106 ? -5.957 8.461 10.994 1.00 91.50 106 TYR A C 1
ATOM 836 O O . TYR A 1 106 ? -6.762 9.106 11.655 1.00 91.50 106 TYR A O 1
ATOM 844 N N . THR A 1 107 ? -5.458 7.306 11.423 1.00 93.12 107 THR A N 1
ATOM 845 C CA . THR A 1 107 ? -5.734 6.754 12.753 1.00 93.12 107 THR A CA 1
ATOM 846 C C . THR A 1 107 ? -5.428 7.780 13.843 1.00 93.12 107 THR A C 1
ATOM 848 O O . THR A 1 107 ? -6.281 8.033 14.693 1.00 93.12 107 THR A O 1
ATOM 851 N N . PHE A 1 108 ? -4.272 8.449 13.750 1.00 92.06 108 PHE A N 1
ATOM 852 C CA . PHE A 1 108 ? -3.896 9.523 14.666 1.00 92.06 108 PHE A CA 1
ATOM 853 C C . PHE A 1 108 ? -4.864 10.709 14.612 1.00 92.06 108 PHE A C 1
ATOM 855 O O . PHE A 1 108 ? -5.346 11.160 15.646 1.00 92.06 108 PHE A O 1
ATOM 862 N N . ALA A 1 109 ? -5.206 11.173 13.408 1.00 89.25 109 ALA A N 1
ATOM 863 C CA . ALA A 1 109 ? -6.122 12.295 13.199 1.00 89.25 109 ALA A CA 1
ATOM 864 C C . ALA A 1 109 ? -7.549 12.034 13.716 1.00 89.25 109 ALA A C 1
ATOM 866 O O . ALA A 1 109 ? -8.241 12.955 14.138 1.00 89.25 109 ALA A O 1
ATOM 867 N N . TYR A 1 110 ? -7.997 10.779 13.685 1.00 88.06 110 TYR A N 1
ATOM 868 C CA . TYR A 1 110 ? -9.297 10.364 14.214 1.00 88.06 110 TYR A CA 1
ATOM 869 C C . TYR A 1 110 ? -9.241 9.909 15.680 1.00 88.06 110 TYR A C 1
ATOM 871 O O . TYR A 1 110 ? -10.263 9.479 16.214 1.00 88.06 110 TYR A O 1
ATOM 879 N N . ASN A 1 111 ? -8.082 10.039 16.337 1.00 89.81 111 ASN A N 1
ATOM 880 C CA . ASN A 1 111 ? -7.859 9.685 17.738 1.00 89.81 111 ASN A CA 1
ATOM 881 C C . ASN A 1 111 ? -8.250 8.230 18.068 1.00 89.81 111 ASN A C 1
ATOM 883 O O . ASN A 1 111 ? -8.918 7.960 19.068 1.00 89.81 111 ASN A O 1
ATOM 887 N N . PHE A 1 112 ? -7.853 7.301 17.195 1.00 93.00 112 PHE A N 1
ATOM 888 C CA . PHE A 1 112 ? -7.946 5.861 17.433 1.00 93.00 112 PHE A CA 1
ATOM 889 C C . PHE A 1 112 ? -6.584 5.288 17.839 1.00 93.00 112 PHE A C 1
ATOM 891 O O . PHE A 1 112 ? -5.543 5.788 17.420 1.00 93.00 112 PHE A O 1
ATOM 898 N N . ASP A 1 113 ? -6.597 4.190 18.594 1.00 92.88 113 ASP A N 1
ATOM 899 C CA . ASP A 1 113 ? -5.375 3.492 19.016 1.00 92.88 113 ASP A CA 1
ATOM 900 C C . ASP A 1 113 ? -4.854 2.498 17.963 1.00 92.88 113 ASP A C 1
ATOM 902 O O . ASP A 1 113 ? -3.717 2.034 18.056 1.00 92.88 113 ASP A O 1
ATOM 906 N N . GLN A 1 114 ? -5.675 2.154 16.962 1.00 94.69 114 GLN A N 1
ATOM 907 C CA . GLN A 1 114 ? -5.338 1.184 15.917 1.00 94.69 114 GLN A CA 1
ATOM 908 C C . GLN A 1 114 ? -5.903 1.589 14.554 1.00 94.69 114 GLN A C 1
ATOM 910 O O . GLN A 1 114 ? -6.989 2.163 14.437 1.00 94.69 114 GLN A O 1
ATOM 915 N N . GLY A 1 115 ? -5.144 1.278 13.506 1.00 96.62 115 GLY A N 1
ATOM 916 C CA . GLY A 1 115 ? -5.566 1.377 12.112 1.00 96.62 115 GLY A CA 1
ATOM 917 C C . GLY A 1 115 ? -5.664 0.008 11.455 1.00 96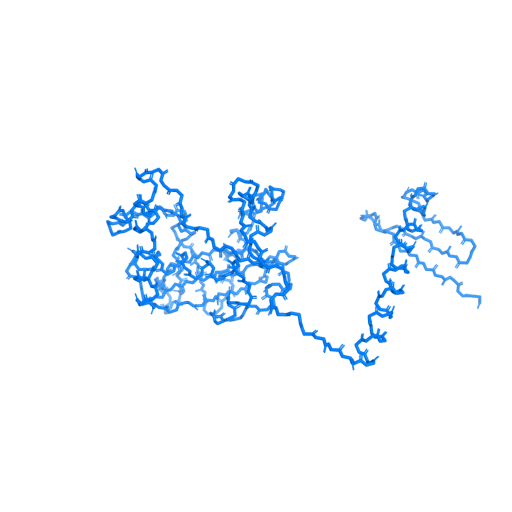.62 115 GLY A C 1
ATOM 918 O O . GLY A 1 115 ? -5.093 -0.969 11.932 1.00 96.62 115 GLY A O 1
ATOM 919 N N . PHE A 1 116 ? -6.373 -0.064 10.333 1.00 97.62 116 PHE A N 1
ATOM 920 C CA . PHE A 1 116 ? -6.627 -1.319 9.638 1.00 97.62 116 PHE A CA 1
ATOM 921 C C . PHE A 1 116 ? -6.414 -1.186 8.128 1.00 97.62 116 PHE A C 1
ATOM 923 O O . PHE A 1 116 ? -6.772 -0.185 7.507 1.00 97.62 116 PHE A O 1
ATOM 930 N N . LEU A 1 117 ? -5.867 -2.235 7.517 1.00 97.06 117 LEU A N 1
ATOM 931 C CA . LEU A 1 117 ? -5.838 -2.411 6.066 1.00 97.06 117 LEU A CA 1
ATOM 932 C C . LEU A 1 117 ? -6.688 -3.616 5.684 1.00 97.06 117 LEU A C 1
ATOM 934 O O . LEU A 1 117 ? -6.405 -4.731 6.121 1.00 97.06 117 LEU A O 1
ATOM 938 N N . LEU A 1 118 ? -7.688 -3.411 4.830 1.00 96.75 118 LEU A N 1
ATOM 939 C CA . LEU A 1 118 ? -8.444 -4.500 4.218 1.00 96.75 118 LEU A CA 1
ATOM 940 C C . LEU A 1 118 ? -7.821 -4.850 2.867 1.00 96.75 118 LEU A C 1
ATOM 942 O O . LEU A 1 118 ? -7.940 -4.095 1.902 1.00 96.75 118 LEU A O 1
ATOM 946 N N . PHE A 1 119 ? -7.179 -6.011 2.781 1.00 95.94 119 PHE A N 1
ATOM 947 C CA . PHE A 1 119 ? -6.730 -6.561 1.508 1.00 95.94 119 PHE A CA 1
ATOM 948 C C . PHE A 1 119 ? -7.821 -7.420 0.880 1.00 95.94 119 PHE A C 1
ATOM 950 O O . PHE A 1 119 ? -8.319 -8.346 1.515 1.00 95.94 119 PHE A O 1
ATOM 957 N N . VAL A 1 120 ? -8.123 -7.149 -0.390 1.00 95.56 120 VAL A N 1
ATOM 958 C CA . VAL A 1 120 ? -9.038 -7.940 -1.225 1.00 95.56 120 VAL A CA 1
ATOM 959 C C . VAL A 1 120 ? -8.255 -8.543 -2.388 1.00 95.56 120 VAL A C 1
ATOM 961 O O . VAL A 1 120 ? -7.507 -7.842 -3.087 1.00 95.56 120 VAL A O 1
ATOM 964 N N . ARG A 1 121 ? -8.400 -9.850 -2.609 1.00 94.75 121 ARG A N 1
ATOM 965 C CA . ARG A 1 121 ? -7.721 -10.543 -3.706 1.00 94.75 121 ARG A CA 1
ATOM 966 C C . ARG A 1 121 ? -8.429 -10.277 -5.041 1.00 94.75 121 ARG A C 1
ATOM 968 O O . ARG A 1 121 ? -9.639 -10.409 -5.154 1.00 94.75 121 ARG A O 1
ATOM 975 N N . LYS A 1 122 ? -7.682 -9.893 -6.082 1.00 90.44 122 LYS A N 1
ATOM 976 C CA . LYS A 1 122 ? -8.257 -9.449 -7.372 1.00 90.44 122 LYS A CA 1
ATOM 977 C C . LYS A 1 122 ? -8.927 -10.543 -8.205 1.00 90.44 122 LYS A C 1
ATOM 979 O O . LYS A 1 122 ? -9.807 -10.226 -8.996 1.00 90.44 122 LYS A O 1
ATOM 984 N N . ASP A 1 123 ? -8.463 -11.783 -8.108 1.00 90.25 123 ASP A N 1
ATOM 985 C CA . ASP A 1 123 ? -8.995 -12.931 -8.856 1.00 90.25 123 ASP A CA 1
ATOM 986 C C . ASP A 1 123 ? -10.123 -13.663 -8.113 1.00 90.25 123 ASP A C 1
ATOM 988 O O . ASP A 1 123 ? -10.902 -14.366 -8.753 1.00 90.25 123 ASP A O 1
ATOM 992 N N . ASN A 1 124 ? -10.248 -13.453 -6.801 1.00 93.19 124 ASN A N 1
ATOM 993 C CA . ASN A 1 124 ? -11.363 -13.913 -5.981 1.00 93.19 124 ASN A CA 1
ATOM 994 C C . ASN A 1 124 ? -11.723 -12.849 -4.934 1.00 93.19 124 ASN A C 1
ATOM 996 O O . ASN A 1 124 ? -11.091 -12.767 -3.884 1.00 93.19 124 ASN A O 1
ATOM 1000 N N . LEU A 1 125 ? -12.753 -12.048 -5.211 1.00 92.50 125 LEU A N 1
ATOM 1001 C CA . LEU A 1 125 ? -13.126 -10.917 -4.356 1.00 92.50 125 LEU A CA 1
ATOM 1002 C C . LEU A 1 125 ? -13.630 -11.336 -2.966 1.00 92.50 125 LEU A C 1
ATOM 1004 O O . LEU A 1 125 ? -13.637 -10.496 -2.078 1.00 92.50 125 LEU A O 1
ATOM 1008 N N . TYR A 1 126 ? -14.007 -12.602 -2.759 1.00 94.81 126 TYR A N 1
ATOM 1009 C CA . TYR A 1 126 ? -14.396 -13.127 -1.444 1.00 94.81 126 TYR A CA 1
ATOM 1010 C C . TYR A 1 126 ? -13.191 -13.440 -0.541 1.00 94.81 126 TYR A C 1
ATOM 1012 O O . TYR A 1 126 ? -13.354 -13.567 0.671 1.00 94.81 126 TYR A O 1
ATOM 1020 N N . ASP A 1 127 ? -11.975 -13.524 -1.097 1.00 95.38 127 ASP A N 1
ATOM 1021 C CA . ASP A 1 127 ? -10.760 -13.720 -0.306 1.00 95.38 127 ASP A CA 1
ATOM 1022 C C . ASP A 1 127 ? -10.276 -12.374 0.239 1.00 95.38 127 ASP A C 1
ATOM 1024 O O . ASP A 1 127 ? -9.707 -11.538 -0.479 1.00 95.38 127 ASP A O 1
ATOM 1028 N N . MET A 1 128 ? -10.485 -12.184 1.541 1.00 95.62 128 MET A N 1
ATOM 1029 C CA . MET A 1 128 ? -10.177 -10.949 2.250 1.00 95.62 128 MET A CA 1
ATOM 1030 C C . MET A 1 128 ? -9.342 -11.195 3.497 1.00 95.62 128 MET A C 1
ATOM 1032 O O . MET A 1 128 ? -9.422 -12.250 4.125 1.00 95.62 128 MET A O 1
ATOM 1036 N N . LYS A 1 129 ? -8.556 -10.191 3.881 1.00 95.56 129 LYS A N 1
ATOM 1037 C CA . LYS A 1 129 ? -7.914 -10.157 5.196 1.00 95.56 129 LYS A CA 1
ATOM 1038 C C . LYS A 1 129 ? -7.773 -8.746 5.721 1.00 95.56 129 LYS A C 1
ATOM 1040 O O . LYS A 1 129 ? -7.486 -7.819 4.965 1.00 95.56 129 LYS A O 1
ATOM 1045 N N . ILE A 1 130 ? -7.934 -8.627 7.031 1.00 97.00 130 ILE A N 1
ATOM 1046 C CA . ILE A 1 130 ? -7.724 -7.391 7.771 1.00 97.00 130 ILE A CA 1
ATOM 1047 C C . ILE A 1 130 ? -6.349 -7.479 8.427 1.00 97.00 130 ILE A C 1
ATOM 1049 O O . ILE A 1 130 ? -6.067 -8.417 9.168 1.00 97.00 130 ILE A O 1
ATOM 1053 N N . ILE A 1 131 ? -5.494 -6.508 8.128 1.00 97.12 131 ILE A N 1
ATOM 1054 C CA . ILE A 1 131 ? -4.198 -6.327 8.775 1.00 97.12 131 ILE A CA 1
ATOM 1055 C C . ILE A 1 131 ? -4.344 -5.195 9.783 1.00 97.12 131 ILE A C 1
ATOM 1057 O O . ILE A 1 131 ? -4.659 -4.068 9.397 1.00 97.12 131 ILE A O 1
ATOM 1061 N N . THR A 1 132 ? -4.114 -5.498 11.055 1.00 97.44 132 THR A N 1
ATOM 1062 C CA . THR A 1 132 ? -4.053 -4.498 12.124 1.00 97.44 132 THR A CA 1
ATOM 1063 C C . THR A 1 132 ? -2.715 -3.770 12.078 1.00 97.44 132 THR A C 1
ATOM 1065 O O . THR A 1 132 ? -1.680 -4.395 11.840 1.00 97.44 132 THR A O 1
ATOM 1068 N N . LEU A 1 133 ? -2.758 -2.459 12.291 1.00 96.62 133 LEU A N 1
ATOM 1069 C CA . LEU A 1 133 ? -1.607 -1.578 12.426 1.00 96.62 133 LEU A CA 1
ATOM 1070 C C . LEU A 1 133 ? -1.691 -0.893 13.783 1.00 96.62 133 LEU A C 1
ATOM 1072 O O . LEU A 1 133 ? -2.657 -0.171 14.055 1.00 96.62 133 LEU A O 1
ATOM 1076 N N . ASP A 1 134 ? -0.678 -1.109 14.609 1.00 94.56 134 ASP A N 1
ATOM 1077 C CA . ASP A 1 134 ? -0.609 -0.471 15.916 1.00 94.56 134 ASP A CA 1
ATOM 1078 C C . ASP A 1 134 ? -0.086 0.964 15.793 1.00 94.56 134 ASP A C 1
ATOM 1080 O O . ASP A 1 134 ? 0.705 1.300 14.903 1.00 94.56 134 ASP A O 1
ATOM 1084 N N . MET A 1 135 ? -0.551 1.834 16.689 1.00 94.56 135 MET A N 1
ATOM 1085 C CA . MET A 1 135 ? -0.096 3.217 16.732 1.00 94.56 135 MET A CA 1
ATOM 1086 C C . MET A 1 135 ? 1.405 3.307 17.019 1.00 94.56 135 MET A C 1
ATOM 1088 O O . MET A 1 135 ? 1.900 2.855 18.049 1.00 94.56 135 MET A O 1
ATOM 1092 N N . ASP A 1 136 ? 2.114 3.963 16.106 1.00 94.62 136 ASP A N 1
ATOM 1093 C CA . ASP A 1 136 ? 3.557 4.183 16.156 1.00 94.62 136 ASP A CA 1
ATOM 1094 C C . ASP A 1 136 ? 3.822 5.692 16.125 1.00 94.62 136 ASP A C 1
ATOM 1096 O O . ASP A 1 136 ? 3.964 6.310 15.066 1.00 94.62 136 ASP A O 1
ATOM 1100 N N . TYR A 1 137 ? 3.803 6.309 17.308 1.00 94.62 137 TYR A N 1
ATOM 1101 C CA . TYR A 1 137 ? 3.917 7.763 17.458 1.00 94.62 137 TYR A CA 1
ATOM 1102 C C . TYR A 1 137 ? 5.247 8.312 16.938 1.00 94.62 137 TYR A C 1
ATOM 1104 O O . TYR A 1 137 ? 5.282 9.416 16.396 1.00 94.62 137 TYR A O 1
ATOM 1112 N N . GLU A 1 138 ? 6.332 7.547 17.070 1.00 96.69 138 GLU A N 1
ATOM 1113 C CA . GLU A 1 138 ? 7.639 7.948 16.552 1.00 96.69 138 GLU A CA 1
ATOM 1114 C C . GLU A 1 138 ? 7.617 7.981 15.022 1.00 96.69 138 GLU A C 1
ATOM 1116 O O . GLU A 1 138 ? 8.021 8.974 14.410 1.00 96.69 138 GLU A O 1
ATOM 1121 N N . TYR A 1 139 ? 7.080 6.935 14.391 1.00 94.88 139 TYR A N 1
ATOM 1122 C CA . TYR A 1 139 ? 6.930 6.900 12.942 1.00 94.88 139 TYR A CA 1
ATOM 1123 C C . TYR A 1 139 ? 5.993 7.999 12.426 1.00 94.88 139 TYR A C 1
ATOM 1125 O O . TYR A 1 139 ? 6.292 8.644 11.420 1.00 94.88 139 TYR A O 1
ATOM 1133 N N . ILE A 1 140 ? 4.887 8.264 13.124 1.00 94.44 140 ILE A N 1
ATOM 1134 C CA .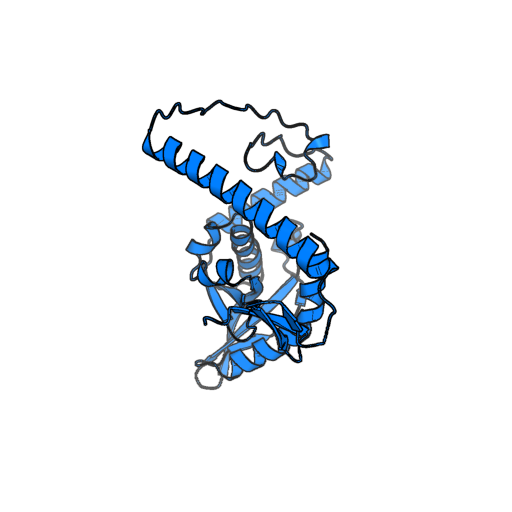 ILE A 1 140 ? 3.953 9.342 12.771 1.00 94.44 140 ILE A CA 1
ATOM 1135 C C . ILE A 1 140 ? 4.644 10.706 12.836 1.00 94.44 140 ILE A C 1
ATOM 1137 O O . ILE A 1 140 ? 4.547 11.478 11.882 1.00 94.44 140 ILE A O 1
ATOM 1141 N N . GLU A 1 141 ? 5.400 10.993 13.896 1.00 95.12 141 GLU A N 1
ATOM 1142 C CA . GLU A 1 141 ? 6.161 12.242 14.008 1.00 95.12 141 GLU A CA 1
ATOM 1143 C C . GLU A 1 141 ? 7.167 12.389 12.854 1.00 95.12 141 GLU A C 1
ATOM 1145 O O . GLU A 1 141 ? 7.250 13.448 12.225 1.00 95.12 141 GLU A O 1
ATOM 1150 N N . GLN A 1 142 ? 7.868 11.312 12.480 1.00 96.06 142 GLN A N 1
ATOM 1151 C CA . GLN A 1 142 ? 8.756 11.319 11.310 1.00 96.06 142 GLN A CA 1
ATOM 1152 C C . GLN A 1 142 ? 8.002 11.653 10.010 1.00 96.06 142 GLN A C 1
ATOM 1154 O O . GLN A 1 142 ? 8.515 12.400 9.166 1.00 96.06 142 GLN A O 1
ATOM 1159 N N . LEU A 1 143 ? 6.782 11.132 9.833 1.00 94.56 143 LEU A N 1
ATOM 1160 C CA . LEU A 1 143 ? 5.935 11.438 8.676 1.00 94.56 143 LEU A CA 1
ATOM 1161 C C . LEU A 1 143 ? 5.487 12.906 8.663 1.00 94.56 143 LEU A C 1
ATOM 1163 O O . LEU A 1 143 ? 5.560 13.547 7.611 1.00 94.56 143 LEU A O 1
ATOM 1167 N N . LEU A 1 144 ? 5.083 13.458 9.809 1.00 94.38 144 LEU A N 1
ATOM 1168 C CA . LEU A 1 144 ? 4.681 14.863 9.941 1.00 94.38 144 LEU A CA 1
ATOM 1169 C C . LEU A 1 144 ? 5.851 15.813 9.653 1.00 94.38 144 LEU A C 1
ATOM 1171 O O . LEU A 1 144 ? 5.718 16.769 8.883 1.00 94.38 144 LEU A O 1
ATOM 1175 N N . GLN A 1 145 ? 7.038 15.518 10.185 1.00 94.38 145 GLN A N 1
ATOM 1176 C CA . GLN A 1 145 ? 8.253 16.280 9.881 1.00 94.38 145 GLN A CA 1
ATOM 1177 C C . GLN A 1 145 ? 8.616 16.207 8.398 1.00 94.38 145 GLN A C 1
ATOM 1179 O O . GLN A 1 145 ? 9.032 17.205 7.802 1.00 94.38 145 GLN A O 1
ATOM 1184 N N . LYS A 1 146 ? 8.443 15.036 7.776 1.00 92.62 146 LYS A N 1
ATOM 1185 C CA . LYS A 1 146 ? 8.649 14.871 6.338 1.00 92.62 146 LYS A CA 1
ATOM 1186 C C . LYS A 1 146 ? 7.668 15.720 5.530 1.00 92.62 146 LYS A C 1
ATOM 1188 O O . LYS A 1 146 ? 8.109 16.380 4.592 1.00 92.62 146 LYS A O 1
ATOM 1193 N N . ALA A 1 147 ? 6.386 15.741 5.896 1.00 93.31 147 ALA A N 1
ATOM 1194 C CA . ALA A 1 147 ? 5.386 16.590 5.249 1.00 93.31 147 ALA A CA 1
ATOM 1195 C C . ALA A 1 147 ? 5.761 18.077 5.357 1.00 93.31 147 ALA A C 1
ATOM 1197 O O . ALA A 1 147 ? 5.798 18.772 4.345 1.00 93.31 147 ALA A O 1
ATOM 1198 N N . SER A 1 148 ? 6.172 18.532 6.546 1.00 92.88 148 SER A N 1
ATOM 1199 C CA . SER A 1 148 ? 6.630 19.911 6.764 1.00 92.88 148 SER A CA 1
ATOM 1200 C C . SER A 1 148 ? 7.788 20.303 5.833 1.00 92.88 148 SER A C 1
ATOM 1202 O O . SER A 1 148 ? 7.723 21.333 5.158 1.00 92.88 148 SER A O 1
ATOM 1204 N N . LYS A 1 149 ? 8.809 19.440 5.710 1.00 91.94 149 LYS A N 1
ATOM 1205 C CA . LYS A 1 149 ? 9.948 19.657 4.796 1.00 91.94 149 LYS A CA 1
ATOM 1206 C C . LYS A 1 149 ? 9.513 19.725 3.332 1.00 91.94 149 LYS A C 1
ATOM 1208 O O . LYS A 1 149 ? 10.009 20.564 2.584 1.00 91.94 149 LYS A O 1
ATOM 1213 N N . VAL A 1 150 ? 8.596 18.847 2.917 1.00 91.81 150 VAL A N 1
ATOM 1214 C CA . VAL A 1 150 ? 8.054 18.850 1.550 1.00 91.81 150 VAL A CA 1
ATOM 1215 C C . VAL A 1 150 ? 7.320 20.159 1.272 1.00 91.81 150 VAL A C 1
ATOM 1217 O O . VAL A 1 150 ? 7.580 20.790 0.251 1.00 91.81 150 VAL A O 1
ATOM 1220 N N . ASN A 1 151 ? 6.462 20.611 2.182 1.00 92.62 151 ASN A N 1
ATOM 1221 C CA . ASN A 1 151 ? 5.695 21.836 1.973 1.00 92.62 151 ASN A CA 1
ATOM 1222 C C . ASN A 1 151 ? 6.572 23.087 1.992 1.00 92.62 151 ASN A C 1
ATOM 1224 O O . ASN A 1 151 ? 6.325 24.031 1.244 1.00 92.62 151 ASN A O 1
ATOM 1228 N N . GLU A 1 152 ? 7.619 23.107 2.819 1.00 92.38 152 GLU A N 1
ATOM 1229 C CA . GLU A 1 152 ? 8.619 24.171 2.785 1.00 92.38 152 GLU A CA 1
ATOM 1230 C C . GLU A 1 152 ? 9.312 24.246 1.418 1.00 92.38 152 GLU A C 1
ATOM 1232 O O . GLU A 1 152 ? 9.401 25.330 0.843 1.00 92.38 152 GLU A O 1
ATOM 1237 N N . ALA A 1 153 ? 9.736 23.104 0.868 1.00 91.81 153 ALA A N 1
ATOM 1238 C CA . ALA A 1 153 ? 10.346 23.028 -0.458 1.00 91.81 153 ALA A CA 1
ATOM 1239 C C . ALA A 1 153 ? 9.380 23.505 -1.560 1.00 91.81 153 ALA A C 1
ATOM 1241 O O . ALA A 1 153 ? 9.751 24.318 -2.408 1.00 91.81 153 ALA A O 1
ATOM 1242 N N . VAL A 1 154 ? 8.107 23.090 -1.490 1.00 92.75 154 VAL A N 1
ATOM 1243 C CA . VAL A 1 154 ? 7.045 23.549 -2.403 1.00 92.75 154 VAL A CA 1
ATOM 1244 C C . VAL A 1 154 ? 6.857 25.066 -2.319 1.00 92.75 154 VAL A C 1
ATOM 1246 O O . VAL A 1 154 ? 6.821 25.722 -3.357 1.00 92.75 154 VAL A O 1
ATOM 1249 N N . ARG A 1 155 ? 6.794 25.645 -1.110 1.00 93.44 155 ARG A N 1
ATOM 1250 C CA . ARG A 1 155 ? 6.665 27.102 -0.916 1.00 93.44 155 ARG A CA 1
ATOM 1251 C C . ARG A 1 155 ? 7.851 27.883 -1.480 1.00 93.44 155 ARG A C 1
ATOM 1253 O O . ARG A 1 155 ? 7.653 28.978 -1.998 1.00 93.44 155 ARG A O 1
ATOM 1260 N N . LYS A 1 156 ? 9.065 27.338 -1.385 1.00 94.25 156 LYS A N 1
ATOM 1261 C CA . LYS A 1 156 ? 10.280 27.954 -1.942 1.00 94.25 156 LYS A CA 1
ATOM 1262 C C . LYS A 1 156 ? 10.426 27.745 -3.451 1.00 94.25 156 LYS A C 1
ATOM 1264 O O . LYS A 1 156 ? 11.231 28.426 -4.076 1.00 94.25 156 LYS A O 1
ATOM 1269 N N . GLY A 1 157 ? 9.667 26.818 -4.040 1.00 92.75 157 GLY A N 1
ATOM 1270 C CA . GLY A 1 157 ? 9.865 26.393 -5.426 1.00 92.75 157 GLY A CA 1
ATOM 1271 C C . GLY A 1 157 ? 11.185 25.644 -5.632 1.00 92.75 157 GLY A C 1
ATOM 1272 O O . GLY A 1 157 ? 11.701 25.598 -6.747 1.00 92.75 157 GLY A O 1
ATOM 1273 N N . GLU A 1 158 ? 11.742 25.071 -4.565 1.00 88.94 158 GLU A N 1
ATOM 1274 C CA . GLU A 1 158 ? 13.021 24.367 -4.588 1.00 88.94 158 GLU A CA 1
ATOM 1275 C C . GLU A 1 158 ? 12.766 22.856 -4.649 1.00 88.94 158 GLU A C 1
ATOM 1277 O O . GLU A 1 158 ? 12.068 22.313 -3.788 1.00 88.94 158 GLU A O 1
ATOM 1282 N N . PRO A 1 159 ? 13.301 22.132 -5.649 1.00 83.31 159 PRO A N 1
ATOM 1283 C CA . PRO A 1 159 ? 13.199 20.682 -5.659 1.00 83.31 159 PRO A CA 1
ATOM 1284 C C . PRO A 1 159 ? 14.015 20.082 -4.500 1.00 83.31 159 PRO A C 1
ATOM 1286 O O . PRO A 1 159 ? 15.032 20.650 -4.094 1.00 83.31 159 PRO A O 1
ATOM 1289 N N . PRO A 1 160 ? 13.618 18.907 -3.979 1.00 81.81 160 PRO A N 1
ATOM 1290 C CA . PRO A 1 160 ? 14.411 18.211 -2.975 1.00 81.81 160 PRO A CA 1
ATOM 1291 C C . PRO A 1 160 ? 15.800 17.840 -3.526 1.00 81.81 160 PRO A C 1
ATOM 1293 O O . PRO A 1 160 ? 15.969 17.707 -4.744 1.00 81.81 160 PRO A O 1
ATOM 1296 N N . PRO A 1 161 ? 16.793 17.612 -2.646 1.00 84.81 161 PRO A N 1
ATOM 1297 C CA . PRO A 1 161 ? 18.113 17.163 -3.069 1.00 84.81 161 PRO A CA 1
ATOM 1298 C C . PRO A 1 161 ? 18.030 15.847 -3.852 1.00 84.81 161 PRO A C 1
ATOM 1300 O O . PRO A 1 161 ? 17.165 14.999 -3.604 1.00 84.81 161 PRO A O 1
ATOM 1303 N N . LYS A 1 162 ? 18.956 15.665 -4.801 1.00 87.75 162 LYS A N 1
ATOM 1304 C CA . LYS A 1 162 ? 19.044 14.434 -5.592 1.00 87.75 162 LYS A CA 1
ATOM 1305 C C . LYS A 1 162 ? 19.353 13.250 -4.676 1.00 87.75 162 LYS A C 1
ATOM 1307 O O . LYS A 1 162 ? 20.273 13.312 -3.870 1.00 87.75 162 LYS A O 1
ATOM 1312 N N . ILE A 1 163 ? 18.609 12.157 -4.841 1.00 88.56 163 ILE A N 1
ATOM 1313 C CA . ILE A 1 163 ? 18.826 10.926 -4.065 1.00 88.56 163 ILE A CA 1
ATOM 1314 C C . ILE A 1 163 ? 19.929 10.034 -4.651 1.00 88.56 163 ILE A C 1
ATOM 1316 O O . ILE A 1 163 ? 20.486 9.225 -3.925 1.00 88.56 163 ILE A O 1
ATOM 1320 N N . ASN A 1 164 ? 20.207 10.148 -5.959 1.00 88.06 164 ASN A N 1
ATOM 1321 C CA . ASN A 1 164 ? 21.213 9.364 -6.694 1.00 88.06 164 ASN A CA 1
ATOM 1322 C C . ASN A 1 164 ? 21.173 7.835 -6.448 1.00 88.06 164 ASN A C 1
ATOM 1324 O O . ASN A 1 164 ? 22.175 7.142 -6.578 1.00 88.06 164 ASN A O 1
ATOM 1328 N N . ASP A 1 165 ? 19.993 7.288 -6.145 1.00 84.50 165 ASP A N 1
ATOM 1329 C CA . ASP A 1 165 ? 19.801 5.871 -5.823 1.00 84.50 165 ASP A CA 1
ATOM 1330 C C . ASP A 1 165 ? 19.547 5.035 -7.091 1.00 84.50 165 ASP A C 1
ATOM 1332 O O . ASP A 1 165 ? 18.564 5.247 -7.807 1.00 84.50 165 ASP A O 1
ATOM 1336 N N . ILE A 1 166 ? 20.400 4.041 -7.355 1.00 83.06 166 ILE A N 1
ATOM 1337 C CA . ILE A 1 166 ? 20.332 3.185 -8.553 1.00 83.06 166 ILE A CA 1
ATOM 1338 C C . ILE A 1 166 ? 19.078 2.295 -8.628 1.00 83.06 166 ILE A C 1
ATOM 1340 O O . ILE A 1 166 ? 18.650 1.911 -9.716 1.00 83.06 166 ILE A O 1
ATOM 1344 N N . LYS A 1 167 ? 18.440 1.976 -7.499 1.00 80.12 167 LYS A N 1
ATOM 1345 C CA . LYS A 1 167 ? 17.220 1.154 -7.445 1.00 80.12 167 LYS A CA 1
ATOM 1346 C C . LYS A 1 167 ? 15.963 1.989 -7.696 1.00 80.12 167 LYS A C 1
ATOM 1348 O O . LYS A 1 167 ? 14.971 1.459 -8.215 1.00 80.12 167 LYS A O 1
ATOM 1353 N N . ILE A 1 168 ? 15.996 3.272 -7.327 1.00 82.69 168 ILE A N 1
ATOM 1354 C CA . ILE A 1 168 ? 14.843 4.184 -7.378 1.00 82.69 168 ILE A CA 1
ATOM 1355 C C . ILE A 1 168 ? 14.876 5.066 -8.629 1.00 82.69 168 ILE A C 1
ATOM 1357 O O . ILE A 1 168 ? 13.883 5.133 -9.358 1.00 82.69 168 ILE A O 1
ATOM 1361 N N . CYS A 1 169 ? 16.002 5.734 -8.890 1.00 87.06 169 CYS A N 1
ATOM 1362 C CA . CYS A 1 169 ? 16.129 6.757 -9.927 1.00 87.06 169 CYS A CA 1
ATOM 1363 C C . CYS A 1 169 ? 15.706 6.281 -11.325 1.00 87.06 169 CYS A C 1
ATOM 1365 O O . CYS A 1 169 ? 14.912 6.995 -11.938 1.00 87.06 169 CYS A O 1
ATOM 1367 N N . PRO A 1 170 ? 16.110 5.092 -11.827 1.00 85.88 170 PRO A N 1
ATOM 1368 C CA . PRO A 1 170 ? 15.743 4.656 -13.181 1.00 85.88 170 PRO A CA 1
ATOM 1369 C C . PRO A 1 170 ? 14.235 4.488 -13.416 1.00 85.88 170 PRO A C 1
ATOM 1371 O O . PRO A 1 170 ? 13.785 4.437 -14.555 1.00 85.88 170 PRO A O 1
ATOM 1374 N N . LYS A 1 171 ? 13.439 4.381 -12.344 1.00 84.94 171 LYS A N 1
ATOM 1375 C CA . LYS A 1 171 ? 11.975 4.236 -12.398 1.00 84.94 171 LYS A CA 1
ATO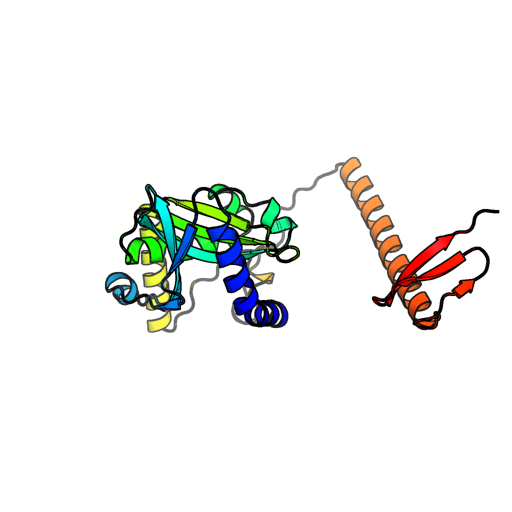M 1376 C C . LYS A 1 171 ? 11.247 5.556 -12.126 1.00 84.94 171 LYS A C 1
ATOM 1378 O O . LYS A 1 171 ? 10.017 5.588 -12.143 1.00 84.94 171 LYS A O 1
ATOM 1383 N N . CYS A 1 172 ? 11.982 6.628 -11.827 1.00 85.88 172 CYS A N 1
ATOM 1384 C CA . CYS A 1 172 ? 11.418 7.923 -11.481 1.00 85.88 172 CYS A CA 1
ATOM 1385 C C . CYS A 1 172 ? 10.918 8.648 -12.743 1.00 85.88 172 CYS A C 1
ATOM 1387 O O . CYS A 1 172 ? 11.689 8.810 -13.690 1.00 85.88 172 CYS A O 1
ATOM 1389 N N . PRO A 1 173 ? 9.675 9.165 -12.766 1.00 88.81 173 PRO A N 1
ATOM 1390 C CA . PRO A 1 173 ? 9.162 9.920 -13.914 1.00 88.81 173 PRO A CA 1
ATOM 1391 C C . PRO A 1 173 ? 9.941 11.220 -14.174 1.00 88.81 173 PRO A C 1
ATOM 1393 O O . PRO A 1 173 ? 9.913 11.745 -15.281 1.00 88.81 173 PRO A O 1
ATOM 1396 N N . PHE A 1 174 ? 10.672 11.717 -13.174 1.00 90.00 174 PHE A N 1
ATOM 1397 C CA . PHE A 1 174 ? 11.499 12.918 -13.277 1.00 90.00 174 PHE A CA 1
ATOM 1398 C C . PHE A 1 174 ? 12.957 12.625 -13.648 1.00 90.00 174 PHE A C 1
ATOM 1400 O O . PHE A 1 174 ? 13.764 13.548 -13.637 1.00 90.00 174 PHE A O 1
ATOM 1407 N N . TYR A 1 175 ? 13.322 11.375 -13.961 1.00 89.25 175 TYR A N 1
ATOM 1408 C CA . TYR A 1 175 ? 14.712 10.967 -14.208 1.00 89.25 175 TYR A CA 1
ATOM 1409 C C . TYR A 1 175 ? 15.439 11.878 -15.207 1.00 89.25 175 TYR A C 1
ATOM 1411 O O . TYR A 1 175 ? 16.524 12.371 -14.909 1.00 89.25 175 TYR A O 1
ATOM 1419 N N . ALA A 1 176 ? 14.805 12.157 -16.351 1.00 88.12 176 ALA A N 1
ATOM 1420 C CA . ALA A 1 176 ? 15.385 12.984 -17.409 1.00 88.12 176 ALA A CA 1
ATOM 1421 C C . ALA A 1 176 ? 15.643 14.439 -16.974 1.00 88.12 176 ALA A C 1
ATOM 1423 O O . ALA A 1 176 ? 16.614 15.040 -17.416 1.00 88.12 176 ALA A O 1
ATOM 1424 N N . TYR A 1 177 ? 14.801 14.991 -16.095 1.00 88.62 177 TYR A N 1
ATOM 1425 C CA . TYR A 1 177 ? 14.931 16.365 -15.596 1.00 88.62 177 TYR A CA 1
ATOM 1426 C C . TYR A 1 177 ? 15.881 16.463 -14.401 1.00 88.62 177 TYR A C 1
ATOM 1428 O O . TYR A 1 177 ? 16.659 17.403 -14.292 1.00 88.62 177 TYR A O 1
ATOM 1436 N N . CYS A 1 178 ? 15.814 15.486 -13.496 1.00 90.25 178 CYS A N 1
ATOM 1437 C CA . CYS A 1 178 ? 16.655 15.419 -12.309 1.00 90.25 178 CYS A CA 1
ATOM 1438 C C . CYS A 1 178 ? 18.119 15.130 -12.674 1.00 90.25 178 CYS A C 1
ATOM 1440 O O . CYS A 1 178 ? 19.020 15.654 -12.019 1.00 90.25 178 CYS A O 1
ATOM 1442 N N . ALA A 1 179 ? 18.350 14.321 -13.719 1.00 88.81 179 ALA A N 1
ATOM 1443 C CA . ALA A 1 179 ? 19.668 13.872 -14.169 1.00 88.81 179 ALA A CA 1
ATOM 1444 C C . ALA A 1 179 ? 20.538 13.404 -12.981 1.00 88.81 179 ALA A C 1
ATOM 1446 O O . ALA A 1 179 ? 21.486 14.099 -12.592 1.00 88.81 179 ALA A O 1
ATOM 1447 N N . PRO A 1 180 ? 20.156 12.295 -12.317 1.00 88.56 180 PRO A N 1
ATOM 1448 C CA . PRO A 1 180 ? 20.864 11.810 -11.141 1.00 88.56 180 PRO A CA 1
ATOM 1449 C C . PRO A 1 180 ? 22.252 11.291 -11.517 1.00 88.56 180 PRO A C 1
ATOM 1451 O O . PRO A 1 180 ? 22.436 10.650 -12.553 1.00 88.56 180 PRO A O 1
ATOM 1454 N N . GLU A 1 181 ? 23.216 11.531 -10.639 1.00 87.56 181 GLU A N 1
ATOM 1455 C CA . GLU A 1 181 ? 24.575 11.009 -10.768 1.00 87.56 181 GLU A CA 1
ATOM 1456 C C . GLU A 1 181 ? 24.587 9.579 -10.237 1.00 87.56 181 GLU A C 1
ATOM 1458 O O . GLU A 1 181 ? 24.828 9.327 -9.059 1.00 87.56 181 GLU A O 1
ATOM 1463 N N . LEU A 1 182 ? 24.233 8.633 -11.104 1.00 82.50 182 LEU A N 1
ATOM 1464 C CA . LEU A 1 182 ? 24.268 7.219 -10.760 1.00 82.50 182 LEU A CA 1
ATOM 1465 C C . LEU A 1 182 ? 25.684 6.693 -10.950 1.00 82.50 182 LEU A C 1
ATOM 1467 O O . LEU A 1 182 ? 26.159 6.564 -12.078 1.00 82.50 182 LEU A O 1
ATOM 1471 N N . VAL A 1 183 ? 26.344 6.351 -9.847 1.00 70.06 183 VAL A N 1
ATOM 1472 C CA . VAL A 1 183 ? 27.605 5.619 -9.916 1.00 70.06 183 VAL A CA 1
ATOM 1473 C C . VAL A 1 183 ? 27.281 4.146 -10.131 1.00 70.06 183 VAL A C 1
ATOM 1475 O O . VAL A 1 183 ? 26.832 3.444 -9.227 1.00 70.06 183 VAL A O 1
ATOM 1478 N N . MET A 1 184 ? 27.460 3.678 -11.363 1.00 62.31 184 MET A N 1
ATOM 1479 C CA . MET A 1 184 ? 27.351 2.259 -11.682 1.00 62.31 184 MET A CA 1
ATOM 1480 C C . MET A 1 184 ? 28.651 1.556 -11.293 1.00 62.31 184 MET A C 1
ATOM 1482 O O . MET A 1 184 ? 29.737 2.010 -11.641 1.00 62.31 184 MET A O 1
ATOM 1486 N N . GLY A 1 185 ? 28.524 0.436 -10.587 1.00 57.69 185 GLY A N 1
ATOM 1487 C CA . GLY A 1 185 ? 29.630 -0.483 -10.350 1.00 57.69 185 GLY A CA 1
ATOM 1488 C C . GLY A 1 185 ? 30.492 -0.238 -9.108 1.00 57.69 185 GLY A C 1
ATOM 1489 O O . GLY A 1 185 ? 31.582 -0.795 -9.031 1.00 57.69 185 GLY A O 1
ATOM 1490 N N . GLN A 1 186 ? 30.025 0.549 -8.130 1.00 52.94 186 GLN A N 1
ATOM 1491 C CA . GLN A 1 186 ? 30.723 0.671 -6.837 1.00 52.94 186 GLN A CA 1
ATOM 1492 C C . GLN A 1 186 ? 30.745 -0.639 -6.029 1.00 52.94 186 GLN A C 1
ATOM 1494 O O . GLN A 1 186 ? 31.679 -0.841 -5.265 1.00 52.94 186 GLN A O 1
ATOM 1499 N N . ASP A 1 187 ? 29.804 -1.552 -6.293 1.00 52.09 187 ASP A N 1
ATOM 1500 C CA . ASP A 1 187 ? 29.708 -2.873 -5.658 1.00 52.09 187 ASP A CA 1
ATOM 1501 C C . ASP A 1 187 ? 29.690 -4.001 -6.711 1.00 52.09 187 ASP A C 1
ATOM 1503 O O . ASP A 1 187 ? 28.811 -4.865 -6.704 1.00 52.09 187 ASP A O 1
ATOM 1507 N N . ILE A 1 188 ? 30.604 -3.973 -7.692 1.00 57.03 188 ILE A N 1
ATOM 1508 C CA . ILE A 1 188 ? 30.792 -5.141 -8.573 1.00 57.03 188 ILE A CA 1
ATOM 1509 C C . ILE A 1 188 ? 31.573 -6.187 -7.792 1.00 57.03 188 ILE A C 1
ATOM 1511 O O . ILE A 1 188 ? 32.792 -6.100 -7.653 1.00 57.03 188 ILE A O 1
ATOM 1515 N N . GLU A 1 189 ? 30.862 -7.196 -7.313 1.00 64.56 189 GLU A N 1
ATOM 1516 C CA . GLU A 1 189 ? 31.478 -8.408 -6.801 1.00 64.56 189 GLU A CA 1
ATOM 1517 C C . GLU A 1 189 ? 31.806 -9.336 -7.976 1.00 64.56 189 GLU A C 1
ATOM 1519 O O . GLU A 1 189 ? 30.926 -9.745 -8.738 1.00 64.56 189 GLU A O 1
ATOM 1524 N N . MET A 1 190 ? 33.090 -9.648 -8.154 1.00 64.69 190 MET A N 1
ATOM 1525 C CA . MET A 1 190 ? 33.511 -10.694 -9.081 1.00 64.69 190 MET A CA 1
ATOM 1526 C C . MET A 1 190 ? 33.316 -12.047 -8.406 1.00 64.69 190 MET A C 1
ATOM 1528 O O . MET A 1 190 ? 34.112 -12.448 -7.561 1.00 64.69 190 MET A O 1
ATOM 1532 N N . ILE A 1 191 ? 32.246 -12.736 -8.787 1.00 76.75 191 ILE A N 1
ATOM 1533 C CA . ILE A 1 191 ? 31.924 -14.076 -8.301 1.00 76.75 191 ILE A CA 1
ATOM 1534 C C . ILE A 1 191 ? 32.300 -15.074 -9.402 1.00 76.75 191 ILE A C 1
ATOM 1536 O O . ILE A 1 191 ? 31.661 -15.102 -10.452 1.00 76.75 191 ILE A O 1
ATOM 1540 N N . ASP A 1 192 ? 33.337 -15.882 -9.171 1.00 73.38 192 ASP A N 1
ATOM 1541 C CA . ASP A 1 192 ? 33.743 -16.987 -10.057 1.00 73.38 192 ASP A CA 1
ATOM 1542 C C . ASP A 1 192 ? 33.171 -18.313 -9.531 1.00 73.38 192 ASP A C 1
ATOM 1544 O O . ASP A 1 192 ? 33.870 -19.152 -8.958 1.00 73.38 192 ASP A O 1
ATOM 1548 N N . ASP A 1 193 ? 31.850 -18.460 -9.655 1.00 89.69 193 ASP A N 1
ATOM 1549 C CA . ASP A 1 193 ? 31.122 -19.660 -9.247 1.00 89.69 193 ASP A CA 1
ATOM 1550 C C . ASP A 1 193 ? 30.586 -20.401 -10.478 1.00 89.69 193 ASP A C 1
ATOM 1552 O O . ASP A 1 193 ? 29.684 -19.939 -11.184 1.00 89.69 193 ASP A O 1
ATOM 1556 N N . LYS A 1 194 ? 31.128 -21.599 -10.718 1.00 89.56 194 LYS A N 1
ATOM 1557 C CA . LYS A 1 194 ? 30.759 -22.447 -11.860 1.00 89.56 194 LYS A CA 1
ATOM 1558 C C . LYS A 1 194 ? 29.287 -22.862 -11.862 1.00 89.56 194 LYS A C 1
ATOM 1560 O O . LYS A 1 194 ? 28.744 -23.104 -12.936 1.00 89.56 194 LYS A O 1
ATOM 1565 N N . GLN A 1 195 ? 28.648 -22.975 -10.696 1.00 87.25 195 GLN A N 1
ATOM 1566 C CA . GLN A 1 195 ? 27.225 -23.304 -10.613 1.00 87.25 195 GLN A CA 1
ATOM 1567 C C . GLN A 1 195 ? 26.373 -22.120 -11.058 1.00 87.25 195 GLN A C 1
ATOM 1569 O O . GLN A 1 195 ? 25.417 -22.313 -11.804 1.00 87.25 195 GLN A O 1
ATOM 1574 N N . ILE A 1 196 ? 26.739 -20.900 -10.652 1.00 86.06 196 ILE A N 1
ATOM 1575 C CA . ILE A 1 196 ? 26.038 -19.687 -11.093 1.00 86.06 196 ILE A CA 1
ATOM 1576 C C . ILE A 1 196 ? 26.158 -19.531 -12.610 1.00 86.06 196 ILE A C 1
ATOM 1578 O O . ILE A 1 196 ? 25.150 -19.276 -13.262 1.00 86.06 196 ILE A O 1
ATOM 1582 N N . VAL A 1 197 ? 27.352 -19.738 -13.179 1.00 88.25 197 VAL A N 1
ATOM 1583 C CA . VAL A 1 197 ? 27.558 -19.687 -14.638 1.00 88.25 197 VAL A CA 1
ATOM 1584 C C . VAL A 1 197 ? 26.680 -20.716 -15.353 1.00 88.25 197 VAL A C 1
ATOM 1586 O O . VAL A 1 197 ? 25.912 -20.341 -16.231 1.00 88.25 197 VAL A O 1
ATOM 1589 N N . ALA A 1 198 ? 26.693 -21.978 -14.913 1.00 89.25 198 ALA A N 1
ATOM 1590 C CA . ALA A 1 198 ? 25.866 -23.022 -15.522 1.00 89.25 198 ALA A CA 1
ATOM 1591 C C . ALA A 1 198 ? 24.356 -22.716 -15.446 1.00 89.25 198 ALA A C 1
ATOM 1593 O O . ALA A 1 198 ? 23.631 -22.946 -16.410 1.00 89.25 198 ALA A O 1
ATOM 1594 N N . LEU A 1 199 ? 23.878 -22.164 -14.322 1.00 90.69 199 LEU A N 1
ATOM 1595 C CA . LEU A 1 199 ? 22.477 -21.751 -14.171 1.00 90.69 199 LEU A CA 1
ATOM 1596 C C . LEU A 1 199 ? 22.115 -20.561 -15.069 1.00 90.69 199 LEU A C 1
ATOM 1598 O O . LEU A 1 199 ? 20.976 -20.461 -15.527 1.00 90.69 199 LEU A O 1
ATOM 1602 N N . LEU A 1 200 ? 23.050 -19.637 -15.296 1.00 88.88 200 LEU A N 1
ATOM 1603 C CA . LEU A 1 200 ? 22.845 -18.508 -16.202 1.00 88.88 200 LEU A CA 1
ATOM 1604 C C . LEU A 1 200 ? 22.784 -18.966 -17.662 1.00 88.88 200 LEU A C 1
ATOM 1606 O O . LEU A 1 200 ? 21.897 -18.502 -18.379 1.00 88.88 200 LEU A O 1
ATOM 1610 N N . ASP A 1 201 ? 23.649 -19.901 -18.061 1.00 91.62 201 ASP A N 1
ATOM 1611 C CA . ASP A 1 201 ? 23.627 -20.513 -19.393 1.00 91.62 201 ASP A CA 1
ATOM 1612 C C . ASP A 1 201 ? 22.295 -21.255 -19.625 1.00 91.62 201 ASP A C 1
ATOM 1614 O O . ASP A 1 201 ? 21.601 -21.007 -20.611 1.00 91.62 201 ASP A O 1
ATOM 1618 N N . GLU A 1 202 ? 21.856 -22.081 -18.664 1.00 90.12 202 GLU A N 1
ATOM 1619 C CA . GLU A 1 202 ? 20.555 -22.768 -18.727 1.00 90.12 202 GLU A CA 1
ATOM 1620 C C . GLU A 1 202 ? 19.388 -21.765 -18.810 1.00 90.12 202 GLU A C 1
ATOM 1622 O O . GLU A 1 202 ? 18.436 -21.938 -19.578 1.00 90.12 202 GLU A O 1
ATOM 1627 N N . LEU A 1 203 ? 19.458 -20.666 -18.051 1.00 85.81 203 LEU A N 1
ATOM 1628 C CA . LEU A 1 203 ? 18.451 -19.609 -18.101 1.00 85.81 203 LEU A CA 1
ATOM 1629 C C . LEU A 1 203 ? 18.393 -18.930 -19.477 1.00 85.81 203 LEU A C 1
ATOM 1631 O O . LEU A 1 203 ? 17.307 -18.532 -19.913 1.00 85.81 203 LEU A O 1
ATOM 1635 N N . GLU A 1 204 ? 19.531 -18.752 -20.144 1.00 86.69 204 GLU A N 1
ATOM 1636 C CA . GLU A 1 204 ? 19.603 -18.193 -21.493 1.00 86.69 204 GLU A CA 1
ATOM 1637 C C . GLU A 1 204 ? 18.970 -19.139 -22.521 1.00 86.69 204 GLU A C 1
ATOM 1639 O O . GLU A 1 204 ? 18.065 -18.718 -23.251 1.00 86.69 204 GLU A O 1
ATOM 1644 N N . GLU A 1 205 ? 19.300 -20.432 -22.475 1.00 88.31 205 GLU A N 1
ATOM 1645 C CA . GLU A 1 205 ? 18.674 -21.453 -23.327 1.00 88.31 205 GLU A CA 1
ATOM 1646 C C . GLU A 1 205 ? 17.146 -21.505 -23.140 1.00 88.31 205 GLU A C 1
ATOM 1648 O O . GLU A 1 205 ? 16.375 -21.525 -24.109 1.00 88.31 205 GLU A O 1
ATOM 1653 N N . ILE A 1 206 ? 16.669 -21.454 -21.889 1.00 89.44 206 ILE A N 1
ATOM 1654 C CA . ILE A 1 206 ? 15.232 -21.420 -21.584 1.00 89.44 206 ILE A CA 1
ATOM 1655 C C . ILE A 1 206 ? 14.583 -20.159 -22.162 1.00 89.44 206 ILE A C 1
ATOM 1657 O O . ILE A 1 206 ? 13.477 -20.232 -22.709 1.00 89.44 206 ILE A O 1
ATOM 1661 N N . LYS A 1 207 ? 15.229 -18.990 -22.058 1.00 85.19 207 LYS A N 1
ATOM 1662 C CA . LYS A 1 207 ? 14.688 -17.738 -22.615 1.00 85.19 207 LYS A CA 1
ATOM 1663 C C . LYS A 1 207 ? 14.515 -17.834 -24.126 1.00 85.19 207 LYS A C 1
ATOM 1665 O O . LYS A 1 207 ? 13.459 -17.433 -24.626 1.00 85.19 207 LYS A O 1
ATOM 1670 N N . GLU A 1 208 ? 15.492 -18.390 -24.836 1.00 88.12 208 GLU A N 1
ATOM 1671 C CA . GLU A 1 208 ? 15.397 -18.617 -26.279 1.00 88.12 208 GLU A CA 1
ATOM 1672 C C . GLU A 1 208 ? 14.269 -19.596 -26.624 1.00 88.12 208 GLU A C 1
ATOM 1674 O O . GLU A 1 208 ? 13.433 -19.310 -27.491 1.00 88.12 208 GLU A O 1
ATOM 1679 N N . ALA A 1 209 ? 14.168 -20.711 -25.894 1.00 87.94 209 ALA A N 1
ATOM 1680 C CA . ALA A 1 209 ? 13.094 -21.685 -26.070 1.00 87.94 209 ALA A CA 1
ATOM 1681 C C . ALA A 1 209 ? 11.706 -21.062 -25.830 1.00 87.94 209 ALA A C 1
ATOM 1683 O O . ALA A 1 209 ? 10.772 -21.295 -26.605 1.00 87.94 209 ALA A O 1
ATOM 1684 N N . VAL A 1 210 ? 11.561 -20.215 -24.804 1.00 87.25 210 VAL A N 1
ATOM 1685 C CA . VAL A 1 210 ? 10.319 -19.486 -24.500 1.00 87.25 210 VAL A CA 1
ATOM 1686 C C . VAL A 1 210 ? 9.993 -18.462 -25.588 1.00 87.25 210 VAL A C 1
ATOM 1688 O O . VAL A 1 210 ? 8.829 -18.362 -25.993 1.00 87.25 210 VAL A O 1
ATOM 1691 N N . ALA A 1 211 ? 10.980 -17.710 -26.083 1.00 87.81 211 ALA A N 1
ATOM 1692 C CA . ALA A 1 211 ? 10.792 -16.765 -27.182 1.00 87.81 211 ALA A CA 1
ATOM 1693 C C . ALA A 1 211 ? 10.317 -17.489 -28.452 1.00 87.81 211 ALA A C 1
ATOM 1695 O O . ALA A 1 211 ? 9.276 -17.139 -29.016 1.00 87.81 211 ALA A O 1
ATOM 1696 N N . ARG A 1 212 ? 10.987 -18.587 -28.819 1.00 90.50 212 ARG A N 1
ATOM 1697 C CA . ARG A 1 212 ? 10.610 -19.436 -29.956 1.00 90.50 212 ARG A CA 1
ATOM 1698 C C . ARG A 1 212 ? 9.218 -20.044 -29.789 1.00 90.50 212 ARG A C 1
ATOM 1700 O O . ARG A 1 212 ? 8.422 -20.045 -30.728 1.00 90.50 212 ARG A O 1
ATOM 1707 N N . ALA A 1 213 ? 8.875 -20.519 -28.592 1.00 87.31 213 ALA A N 1
ATOM 1708 C CA . ALA A 1 213 ? 7.541 -21.041 -28.303 1.00 87.31 213 ALA A CA 1
ATOM 1709 C C . ALA A 1 213 ? 6.453 -19.962 -28.446 1.00 87.31 213 ALA A C 1
ATOM 1711 O O . ALA A 1 213 ? 5.365 -20.255 -28.948 1.00 87.31 213 ALA A O 1
ATOM 1712 N N . ARG A 1 214 ? 6.729 -18.712 -28.041 1.00 89.69 214 ARG A N 1
ATOM 1713 C CA . ARG A 1 214 ? 5.815 -17.574 -28.250 1.00 89.69 214 ARG A CA 1
ATOM 1714 C C . ARG A 1 214 ? 5.615 -17.276 -29.735 1.00 89.69 214 ARG A C 1
ATOM 1716 O O . ARG A 1 214 ? 4.472 -17.094 -30.150 1.00 89.69 214 ARG A O 1
ATOM 1723 N N . GLU A 1 215 ? 6.678 -17.286 -30.536 1.00 92.19 215 GLU A N 1
ATOM 1724 C CA . GLU A 1 215 ? 6.577 -17.103 -31.990 1.00 92.19 215 GLU A CA 1
ATOM 1725 C C . GLU A 1 215 ? 5.760 -18.208 -32.664 1.00 92.19 215 GLU A C 1
ATOM 1727 O O . GLU A 1 215 ? 4.873 -17.919 -33.469 1.00 92.19 215 GLU A O 1
ATOM 1732 N N . ILE A 1 216 ? 6.011 -19.472 -32.308 1.00 90.25 216 ILE A N 1
ATOM 1733 C CA . ILE A 1 216 ? 5.247 -20.614 -32.828 1.00 90.25 216 ILE A CA 1
ATOM 1734 C C . ILE A 1 216 ? 3.773 -20.484 -32.439 1.00 90.25 216 ILE A C 1
ATOM 1736 O O . ILE A 1 216 ? 2.905 -20.661 -33.291 1.00 90.25 216 ILE A O 1
ATOM 1740 N N . LYS A 1 217 ? 3.470 -20.127 -31.183 1.00 87.50 217 LYS A N 1
ATOM 1741 C CA . LYS A 1 217 ? 2.086 -19.903 -30.734 1.00 87.50 217 LYS A CA 1
ATOM 1742 C C . LYS A 1 217 ? 1.395 -18.792 -31.520 1.00 87.50 217 LYS A C 1
ATOM 1744 O O . LYS A 1 217 ? 0.229 -18.965 -31.864 1.00 87.50 217 LYS A O 1
ATOM 1749 N N . LYS A 1 218 ? 2.100 -17.698 -31.830 1.00 89.31 218 LYS A N 1
ATOM 1750 C CA . LYS A 1 218 ? 1.567 -16.603 -32.653 1.00 89.31 218 LYS A CA 1
ATOM 1751 C C . LYS A 1 218 ? 1.249 -17.077 -34.073 1.00 89.31 218 LYS A C 1
ATOM 1753 O O . LYS A 1 218 ? 0.125 -16.899 -34.528 1.00 89.31 218 LYS A O 1
ATOM 1758 N N . LYS A 1 219 ? 2.189 -17.764 -34.732 1.00 89.88 219 LYS A N 1
ATOM 1759 C CA . LYS A 1 219 ? 1.962 -18.353 -36.067 1.00 89.88 219 LYS A CA 1
ATOM 1760 C C . LYS A 1 219 ? 0.794 -19.342 -36.059 1.00 89.88 219 LYS A C 1
ATOM 1762 O O . LYS A 1 219 ? -0.021 -19.354 -36.971 1.00 89.88 219 LYS A O 1
ATOM 1767 N N . LEU A 1 220 ? 0.682 -20.150 -35.006 1.00 86.81 220 LEU A N 1
ATOM 1768 C CA . LEU A 1 220 ? -0.424 -21.087 -34.843 1.00 86.81 220 LEU A CA 1
ATOM 1769 C C . LEU A 1 220 ? -1.770 -20.355 -34.691 1.00 86.81 220 LEU A C 1
ATOM 1771 O O . LEU A 1 220 ? -2.770 -20.809 -35.229 1.00 86.81 220 LEU A O 1
ATOM 1775 N N . GLU A 1 221 ? -1.822 -19.222 -33.988 1.00 84.25 221 GLU A N 1
ATOM 1776 C CA . GLU A 1 221 ? -3.042 -18.405 -33.882 1.00 84.25 221 GLU A CA 1
ATOM 1777 C C . GLU A 1 221 ? -3.467 -17.754 -35.197 1.00 84.25 221 GLU A C 1
ATOM 1779 O O . GLU A 1 221 ? -4.664 -17.606 -35.424 1.00 84.25 221 GLU A O 1
ATOM 1784 N N . GLU A 1 222 ? -2.514 -17.384 -36.052 1.00 88.69 222 GLU A N 1
ATOM 1785 C CA . GLU A 1 222 ? -2.792 -16.834 -37.385 1.00 88.69 222 GLU A CA 1
ATOM 1786 C C . GLU A 1 222 ? -3.348 -17.902 -38.342 1.00 88.69 222 GLU A C 1
ATOM 1788 O O . GLU A 1 222 ? -4.169 -17.592 -39.202 1.00 88.69 222 GLU A O 1
ATOM 1793 N N . LEU A 1 223 ? -2.931 -19.162 -38.178 1.00 87.19 223 LEU A N 1
ATOM 1794 C CA . LEU A 1 223 ? -3.325 -20.270 -39.053 1.00 87.19 223 LEU A CA 1
ATOM 1795 C C . LEU A 1 223 ? -4.598 -21.001 -38.606 1.00 87.19 223 LEU A C 1
ATOM 1797 O O . LEU A 1 223 ? -5.291 -21.579 -39.444 1.00 87.19 223 LEU A O 1
ATOM 1801 N N . LEU A 1 224 ? -4.905 -21.029 -37.306 1.00 85.12 224 LEU A N 1
ATOM 1802 C CA . LEU A 1 224 ? -6.051 -21.783 -36.795 1.00 85.12 224 LEU A CA 1
ATOM 1803 C C . LEU A 1 224 ? -7.363 -20.986 -36.916 1.00 85.12 224 LEU A C 1
ATOM 1805 O O . LEU A 1 224 ? -7.484 -19.911 -36.318 1.00 85.12 224 LEU A O 1
ATOM 1809 N N . PRO A 1 225 ? -8.395 -21.517 -37.600 1.00 80.19 225 PRO A N 1
ATOM 1810 C CA . PRO A 1 225 ? -9.716 -20.901 -37.612 1.00 80.19 225 PRO A CA 1
ATOM 1811 C C . PRO A 1 225 ? -10.334 -20.889 -36.206 1.00 80.19 225 PRO A C 1
ATOM 1813 O O . PRO A 1 225 ? -10.323 -21.888 -35.492 1.00 80.19 225 PRO A O 1
ATOM 1816 N N . ARG A 1 226 ? -10.902 -19.751 -35.796 1.00 78.62 226 ARG A N 1
ATOM 1817 C CA . ARG A 1 226 ? -11.532 -19.609 -34.473 1.00 78.62 226 ARG A CA 1
ATOM 1818 C C . ARG A 1 226 ? -12.928 -20.236 -34.438 1.00 78.62 226 ARG A C 1
ATOM 1820 O O . ARG A 1 226 ? -13.692 -20.104 -35.390 1.00 78.62 226 ARG A O 1
ATOM 1827 N N . GLY A 1 227 ? -13.278 -20.835 -33.297 1.00 74.62 227 GLY A N 1
ATOM 1828 C CA . GLY A 1 227 ? -14.652 -21.245 -32.977 1.00 74.62 227 GLY A CA 1
ATOM 1829 C C . GLY A 1 227 ? -15.114 -22.558 -33.610 1.00 74.62 227 GLY A C 1
ATOM 1830 O O . GLY A 1 227 ? -16.310 -22.832 -33.616 1.00 74.62 227 GLY A O 1
ATOM 1831 N N . LYS A 1 228 ? -14.193 -23.362 -34.148 1.00 80.50 228 LYS A N 1
ATOM 1832 C CA . LYS A 1 228 ? -14.472 -24.715 -34.638 1.00 80.50 228 LYS A CA 1
ATOM 1833 C C . LYS A 1 228 ? -13.453 -25.666 -34.051 1.00 80.50 228 LYS A C 1
ATOM 1835 O O . LYS A 1 228 ? -12.284 -25.305 -33.985 1.00 80.50 228 LYS A O 1
ATOM 1840 N N . ASP A 1 229 ? -13.880 -26.862 -33.679 1.00 86.62 229 ASP A N 1
ATOM 1841 C CA . ASP A 1 229 ? -12.944 -27.916 -33.304 1.00 86.62 229 ASP A CA 1
ATOM 1842 C C . ASP A 1 229 ? -12.190 -28.392 -34.555 1.00 86.62 229 ASP A C 1
ATOM 1844 O O . ASP A 1 229 ? -12.762 -28.494 -35.645 1.00 86.62 229 ASP A O 1
ATOM 1848 N N . ILE A 1 230 ? -10.884 -28.621 -34.420 1.00 88.06 230 ILE A N 1
ATOM 1849 C CA . ILE A 1 230 ? -9.969 -28.880 -35.535 1.00 88.06 230 ILE A CA 1
ATOM 1850 C C . ILE A 1 230 ? -9.173 -30.142 -35.232 1.00 88.06 230 ILE A C 1
ATOM 1852 O O . ILE A 1 230 ? -8.571 -30.259 -34.169 1.00 88.06 230 ILE A O 1
ATOM 1856 N N . VAL A 1 231 ? -9.100 -31.052 -36.199 1.00 88.06 231 VAL A N 1
ATOM 1857 C CA . VAL A 1 231 ? -8.162 -32.179 -36.174 1.00 88.06 231 VAL A CA 1
ATOM 1858 C C . VAL A 1 231 ? -7.057 -31.903 -37.190 1.00 88.06 231 VAL A C 1
ATOM 1860 O O . VAL A 1 231 ? -7.340 -31.696 -38.369 1.00 88.06 231 VAL A O 1
ATOM 1863 N N . VAL A 1 232 ? -5.800 -31.870 -36.741 1.00 87.12 232 VAL A N 1
ATOM 1864 C CA . VAL A 1 232 ? -4.620 -31.680 -37.601 1.00 87.12 232 VAL A CA 1
ATOM 1865 C C . VAL A 1 232 ? -3.583 -32.748 -37.277 1.00 87.12 232 VAL A C 1
ATOM 1867 O O . VAL A 1 232 ? -2.900 -32.688 -36.253 1.00 87.12 232 VAL A O 1
ATOM 1870 N N . GLY A 1 233 ? -3.449 -33.731 -38.170 1.00 88.12 233 GLY A N 1
ATOM 1871 C CA . GLY A 1 233 ? -2.577 -34.884 -37.951 1.00 88.12 233 GLY A CA 1
ATOM 1872 C C . GLY A 1 233 ? -2.929 -35.595 -36.642 1.00 88.12 233 GLY A C 1
ATOM 1873 O O . GLY A 1 233 ? -4.078 -35.954 -36.419 1.00 88.12 233 GLY A O 1
ATOM 1874 N N . LYS A 1 234 ? -1.941 -35.738 -35.755 1.00 91.88 234 LYS A N 1
ATOM 1875 C CA . LYS A 1 234 ? -2.080 -36.362 -34.427 1.00 91.88 234 LYS A CA 1
ATOM 1876 C C . LYS A 1 234 ? -2.596 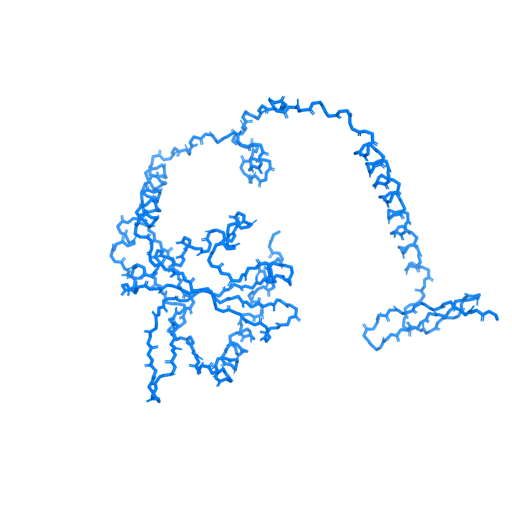-35.427 -33.326 1.00 91.88 234 LYS A C 1
ATOM 1878 O O . LYS A 1 234 ? -2.417 -35.722 -32.149 1.00 91.88 234 LYS A O 1
ATOM 1883 N N . TYR A 1 235 ? -3.143 -34.265 -33.673 1.00 90.50 235 TYR A N 1
ATOM 1884 C CA . TYR A 1 235 ? -3.605 -33.283 -32.694 1.00 90.50 235 TYR A CA 1
ATOM 1885 C C . TYR A 1 235 ? -5.082 -32.963 -32.887 1.00 90.50 235 TYR A C 1
ATOM 1887 O O . TYR A 1 235 ? -5.532 -32.726 -34.008 1.00 90.50 235 TYR A O 1
ATOM 1895 N N . ILE A 1 236 ? -5.808 -32.895 -31.775 1.00 88.75 236 ILE A N 1
ATOM 1896 C CA . ILE A 1 236 ? -7.177 -32.390 -31.702 1.00 88.75 236 ILE A CA 1
ATOM 1897 C C . ILE A 1 236 ? -7.141 -31.056 -30.959 1.00 88.75 236 ILE A C 1
ATOM 1899 O O . ILE A 1 236 ? -6.521 -30.927 -29.903 1.00 88.75 236 ILE A O 1
ATOM 1903 N N . ILE A 1 237 ? -7.792 -30.048 -31.525 1.00 88.75 237 ILE A N 1
ATOM 1904 C CA . ILE A 1 237 ? -7.907 -28.705 -30.971 1.00 88.75 237 ILE A CA 1
ATOM 1905 C C . ILE A 1 237 ? -9.388 -28.440 -30.740 1.00 88.75 237 ILE A C 1
ATOM 1907 O O . ILE A 1 237 ? -10.148 -28.391 -31.703 1.00 88.75 237 ILE A O 1
ATOM 1911 N N . THR A 1 238 ? -9.792 -28.253 -29.488 1.00 87.44 238 THR A N 1
ATOM 1912 C CA . THR A 1 238 ? -11.184 -27.952 -29.126 1.00 87.44 238 THR A CA 1
ATOM 1913 C C . THR A 1 238 ? -11.320 -26.561 -28.528 1.00 87.44 238 THR A C 1
ATOM 1915 O O . THR A 1 238 ? -10.385 -26.055 -27.898 1.00 87.44 238 THR A O 1
ATOM 1918 N N . TYR A 1 239 ? -12.474 -25.922 -28.718 1.00 82.00 239 TYR A N 1
ATOM 1919 C CA . TYR A 1 239 ? -12.768 -24.603 -28.150 1.00 82.00 239 TYR A CA 1
ATOM 1920 C C . TYR A 1 239 ? -13.846 -24.700 -27.069 1.00 82.00 239 TYR A C 1
ATOM 1922 O O . TYR A 1 239 ? -14.928 -25.238 -27.286 1.00 82.00 239 TYR A O 1
ATOM 1930 N N . SER A 1 240 ? -13.577 -24.132 -25.891 1.00 77.19 240 SER A N 1
ATOM 1931 C CA . SER A 1 240 ? -14.608 -23.964 -24.866 1.00 77.19 240 SER A CA 1
ATOM 1932 C C . SER A 1 240 ? -15.667 -22.943 -25.313 1.00 77.19 240 SER A C 1
ATOM 1934 O O . SER A 1 240 ? -15.366 -22.070 -26.133 1.00 77.19 240 SER A O 1
ATOM 1936 N N . PRO A 1 241 ? -16.869 -22.936 -24.703 1.00 72.62 241 PRO A N 1
ATOM 1937 C CA . PRO A 1 241 ? -17.860 -21.875 -24.921 1.00 72.62 241 PRO A CA 1
ATOM 1938 C C . PRO A 1 241 ? -17.321 -20.459 -24.645 1.00 72.62 241 PRO A C 1
ATOM 1940 O O . PRO A 1 241 ? -17.775 -19.488 -25.237 1.00 72.62 241 PRO A O 1
ATOM 1943 N N . SER A 1 242 ? -16.310 -20.338 -23.776 1.00 73.25 242 SER A N 1
ATOM 1944 C CA . SER A 1 242 ? -15.587 -19.092 -23.484 1.00 73.25 242 SER A CA 1
ATOM 1945 C C . SER A 1 242 ? -14.463 -18.758 -24.480 1.00 73.25 242 SER A C 1
ATOM 1947 O O . SER A 1 242 ? -13.710 -17.809 -24.264 1.00 73.25 242 SER A O 1
ATOM 1949 N N . GLY A 1 243 ? -14.311 -19.537 -25.556 1.00 69.44 243 GLY A N 1
ATOM 1950 C CA . GLY A 1 243 ? -13.324 -19.329 -26.617 1.00 69.44 243 GLY A CA 1
ATOM 1951 C C . GLY A 1 243 ? -11.895 -19.764 -26.276 1.00 69.44 243 GLY A C 1
ATOM 1952 O O . GLY A 1 243 ? -10.977 -19.491 -27.052 1.00 69.44 243 GLY A O 1
ATOM 1953 N N . ARG A 1 244 ? -11.666 -20.442 -25.142 1.00 74.44 244 ARG A N 1
ATOM 1954 C CA . ARG A 1 244 ? -10.340 -20.973 -24.787 1.00 74.44 244 ARG A CA 1
ATOM 1955 C C . ARG A 1 244 ? -10.080 -22.262 -25.560 1.00 74.44 244 ARG A C 1
ATOM 1957 O O . ARG A 1 244 ? -10.891 -23.181 -25.514 1.00 74.44 244 ARG A O 1
ATOM 1964 N N . ARG A 1 245 ? -8.927 -22.338 -26.228 1.00 81.50 245 ARG A N 1
ATOM 1965 C CA . ARG A 1 245 ? -8.497 -23.549 -26.938 1.00 81.50 245 ARG A CA 1
ATOM 1966 C C . ARG A 1 245 ? -7.858 -24.566 -25.989 1.00 81.50 245 ARG A C 1
ATOM 1968 O O . ARG A 1 245 ? -7.037 -24.187 -25.150 1.00 81.50 245 ARG A O 1
ATOM 1975 N N . LYS A 1 246 ? -8.158 -25.845 -26.189 1.00 85.50 246 LYS A N 1
ATOM 1976 C CA . LYS A 1 246 ? -7.432 -26.994 -25.638 1.00 85.50 246 LYS A CA 1
ATOM 1977 C C . LYS A 1 246 ? -6.788 -27.740 -26.803 1.00 85.50 246 LYS A C 1
ATOM 1979 O O . LYS A 1 246 ? -7.426 -27.901 -27.835 1.00 85.50 246 LYS A O 1
ATOM 1984 N N . ILE A 1 247 ? -5.527 -28.141 -26.663 1.00 87.06 247 ILE A N 1
ATOM 1985 C CA . ILE A 1 247 ? -4.810 -28.925 -27.677 1.00 87.06 247 ILE A CA 1
ATOM 1986 C C . ILE A 1 247 ? -4.437 -30.252 -27.035 1.00 87.06 247 ILE A C 1
ATOM 1988 O O . ILE A 1 247 ? -3.737 -30.268 -26.024 1.00 87.06 247 ILE A O 1
ATOM 1992 N N . GLU A 1 248 ? -4.900 -31.344 -27.623 1.00 87.56 248 GLU A N 1
ATOM 1993 C CA . GLU A 1 248 ? -4.626 -32.705 -27.183 1.00 87.56 248 GLU A CA 1
ATOM 1994 C C . GLU A 1 248 ? -3.861 -33.433 -28.281 1.00 87.56 248 GLU A C 1
ATOM 1996 O O . GLU A 1 248 ? -4.174 -33.312 -29.466 1.00 87.56 248 GLU A O 1
ATOM 2001 N N . LYS A 1 249 ? -2.824 -34.168 -27.888 1.00 89.06 249 LYS A N 1
ATOM 2002 C CA . LYS A 1 249 ? -2.125 -35.082 -28.783 1.00 89.06 249 LYS A CA 1
ATOM 2003 C C . LYS A 1 249 ? -2.822 -36.433 -28.672 1.00 89.06 249 LYS A C 1
ATOM 2005 O O . LYS A 1 249 ? -2.933 -36.963 -27.573 1.00 89.06 249 LYS A O 1
ATOM 2010 N N . VAL A 1 250 ? -3.276 -36.964 -29.795 1.00 84.25 250 VAL A N 1
ATOM 2011 C CA . VAL A 1 250 ? -3.789 -38.327 -29.882 1.00 84.25 250 VAL A CA 1
ATOM 2012 C C . VAL A 1 250 ? -2.572 -39.229 -30.044 1.00 84.25 250 VAL A C 1
ATOM 2014 O O . VAL A 1 250 ? -1.792 -39.061 -30.985 1.00 84.25 250 VAL A O 1
ATOM 2017 N N . GLU A 1 251 ? -2.340 -40.094 -29.065 1.00 75.38 251 GLU A N 1
ATOM 2018 C CA . GLU A 1 251 ? -1.372 -41.181 -29.196 1.00 75.38 251 GLU A CA 1
ATOM 2019 C C . GLU A 1 251 ? -2.023 -42.304 -30.013 1.00 75.38 251 GLU A C 1
ATOM 2021 O O . GLU A 1 251 ? -3.227 -42.527 -29.881 1.00 75.38 251 GLU A O 1
ATOM 2026 N N . GLU A 1 252 ? -1.251 -42.912 -30.917 1.00 59.44 252 GLU A N 1
ATOM 2027 C CA . GLU A 1 252 ? -1.670 -44.117 -31.652 1.00 59.44 252 GLU A CA 1
ATOM 2028 C C . GLU A 1 252 ? -1.836 -45.309 -30.707 1.00 59.44 252 GLU A C 1
ATOM 2030 O O . GLU A 1 252 ? -1.003 -45.442 -29.779 1.00 59.44 252 GLU A O 1
#

Sequence (252 aa):
MQGRFETGNHLEGVIDTIVQEVGEASEPQWRIVGQQMPTVDELLRKYEISGTIDGILQVKNDGKWVSLGVIDKKTASSHVFDSINCENDLNKYPWTAKYKAQVLLYTFAYNFDQGFLLFVRKDNLYDMKIITLDMDYEYIEQLLQKASKVNEAVRKGEPPPKINDIKICPKCPFYAYCAPELVMGQDIEMIDDKQIVALLDELEEIKEAVARAREIKKKLEELLPRGKDIVVGKYIITYSPSGRRKIEKVEE

Secondary structure (DSSP, 8-state):
-HHHHHHHHHHHHHHHHHHHHHHHHSSS-EEEESTTEE---HHHHHTT---EESEEEEEEETTEEEEEEEEEEEEE-HHHHHH--SGGGGGGSTTTHHHHHHHHHHHHHTT-SEEEEEEEESS-TT-EEEEEEE--HHHHHHHHHHHHHHHHHHHHTPPPPP---TTTGGG-TTHHHH-----TTTT------HHHHHHHHHHHHHHHHHHHHHHHHHHHHHHSPTTS-EEETTEEEEE-TTS-EEEEEPP-